Protein AF-A0AAW2SQ36-F1 (afdb_monomer)

Secondary structure (DSSP, 8-state):
--HHHHHHHHHHHHHHHHHHHHHHHHT-HHHHHHHHHHHHHHHHHHHTSGGGTT-HHHHHHHHHHHHHHHHHHHTTSS---HHHHHHHHHHHHHHHHHHHHHHHHHHHH-TT------HHHHHHHHHHHHHHHHTS-HHHHHHHHHHHHT--S---S--HHHHHHHHHHHHHHHHHHHHHHHHHHHHHHS--

Mean predicted aligned error: 6.21 Å

Radius of gyration: 21.11 Å; Cα contacts (8 Å, |Δi|>4): 147; chains: 1; bounding box: 52×35×76 Å

Organism: NCBI:txid2727402

Solvent-accessible surface area (backbone atoms only — not comparable to full-atom values): 10695 Å² total; per-residue (Å²): 132,64,70,66,59,49,52,52,51,49,48,54,44,50,53,50,38,54,44,52,66,50,27,53,79,68,73,54,40,51,65,56,44,54,51,47,53,74,43,41,66,60,51,52,60,54,59,67,32,78,92,39,66,83,45,51,65,55,55,51,48,52,48,54,39,46,37,55,45,39,41,34,44,28,71,58,78,30,86,70,61,63,70,60,53,51,48,48,47,69,60,46,52,62,54,52,33,60,46,53,62,52,31,50,56,45,36,76,74,33,87,82,53,85,55,66,85,49,69,69,59,51,52,48,42,26,53,15,49,26,42,40,46,63,70,43,59,72,66,63,34,50,52,55,50,50,57,59,70,69,52,92,68,66,72,50,67,60,49,61,68,32,50,52,53,49,52,52,52,53,55,51,51,51,50,52,53,53,50,58,48,51,58,48,53,55,61,66,70,69,74,126

pLDDT: mean 90.47, std 12.57, range [36.94, 98.5]

InterPro domains:
  IPR038920 At3g056750-like [PTHR31060] (6-177)
  IPR058039 At3g05675-like, ankyrin-like domain [PF25553] (7-169)

Sequence (192 aa):
MCKFTEHKILQSLSDLEWMCNVLLKMGLMHDFVSKWIDISETILRVVEDENLKCMWGLKLKLVEVTSKVLDAVGYGNVILPAPHRVQLIKSWLPFIRKLKPILDLMGDKDAEFPYKMDEDMCQSIEGAMVSLVSALPSDDQAEILADWMNAEQLRYPDLSEAFEVWCFRTKSAKRRLVGGLMDKVDSTTVSL

Foldseek 3Di:
DPPVVLVVLLVVLVVLLVVLVVCLVVLNCQVVLVVCLVCLQVVLVVCPPPVNVPSLSNLLSNLSSLLSSLLCDLVVSYDDDQVSLLSSCVRVVVSCLVNQVVLVVVCVVDVPSPRHDDPVSQVSNLSSNLSSLLPHPLVSNVVSVVVLVPDPGDCPPPNVNSVVSSVVVVVVVVVVVVVVVVVVVVVVVPPD

Nearest PDB structures (foldseek):
  6xr2-assembly2_E  TM=3.602E-01  e=2.878E-01  synthetic construct
  1x04-assembly1_A-2  TM=1.884E-01  e=5.774E+00  Homo sapiens
  4akv-assembly1_A  TM=1.732E-01  e=3.946E+00  Homo sapiens

Structure (mmCIF, N/CA/C/O backbone):
data_AF-A0AAW2SQ36-F1
#
_entry.id   AF-A0AAW2SQ36-F1
#
loop_
_atom_site.group_PDB
_atom_site.id
_atom_site.type_symbol
_atom_site.label_atom_id
_atom_site.label_alt_id
_atom_site.label_comp_id
_atom_site.label_asym_id
_atom_site.label_entity_id
_atom_site.label_seq_id
_atom_site.pdbx_PDB_ins_code
_atom_site.Cartn_x
_atom_site.Cartn_y
_atom_site.Cartn_z
_atom_site.occupancy
_atom_site.B_iso_or_equiv
_atom_site.auth_seq_id
_atom_site.auth_comp_id
_atom_site.auth_asym_id
_atom_site.auth_atom_id
_atom_site.pdbx_PDB_model_num
ATOM 1 N N . MET A 1 1 ? -24.242 -6.423 20.119 1.00 41.38 1 MET A N 1
ATOM 2 C CA . MET A 1 1 ? -23.813 -7.527 19.229 1.00 41.38 1 MET A CA 1
ATOM 3 C C . MET A 1 1 ? -22.480 -7.257 18.502 1.00 41.38 1 MET A C 1
ATOM 5 O O . MET A 1 1 ? -21.890 -8.208 18.023 1.00 41.38 1 MET A O 1
ATOM 9 N N . CYS A 1 2 ? -21.957 -6.016 18.480 1.00 51.50 2 CYS A N 1
ATOM 10 C CA . CYS A 1 2 ? -20.814 -5.618 17.634 1.00 51.50 2 CYS A CA 1
ATOM 11 C C . CYS A 1 2 ? -19.396 -5.869 18.222 1.00 51.50 2 CYS A C 1
ATOM 13 O O . CYS A 1 2 ? -18.500 -6.288 17.501 1.00 51.50 2 CYS A O 1
ATOM 15 N N . LYS A 1 3 ? -19.182 -5.702 19.540 1.00 55.72 3 LYS A N 1
ATOM 16 C CA . LYS A 1 3 ? -17.821 -5.691 20.133 1.00 55.72 3 LYS A CA 1
ATOM 17 C C . LYS A 1 3 ? -17.090 -7.048 20.169 1.00 55.72 3 LYS A C 1
ATOM 19 O O . LYS A 1 3 ? -15.871 -7.091 20.063 1.00 55.72 3 LYS A O 1
ATOM 24 N N . PHE A 1 4 ? -17.809 -8.164 20.334 1.00 56.59 4 PHE A N 1
ATOM 25 C CA . PHE A 1 4 ? -17.186 -9.496 20.453 1.00 56.59 4 PHE A CA 1
ATOM 26 C C . PHE A 1 4 ? -16.696 -10.042 19.104 1.00 56.59 4 PHE A C 1
ATOM 28 O O . PHE A 1 4 ? -15.630 -10.649 19.026 1.00 56.59 4 PHE A O 1
ATOM 35 N N . THR A 1 5 ? -17.462 -9.805 18.036 1.00 69.06 5 THR A N 1
ATOM 36 C CA . THR A 1 5 ? -17.073 -10.181 16.671 1.00 69.06 5 THR A CA 1
ATOM 37 C C . THR A 1 5 ? -15.893 -9.337 16.197 1.00 69.06 5 THR A C 1
ATOM 39 O O . THR A 1 5 ? -14.945 -9.885 15.646 1.00 69.06 5 THR A O 1
ATOM 42 N N . GLU A 1 6 ? -15.900 -8.035 16.499 1.00 77.81 6 GLU A N 1
ATOM 43 C CA . GLU A 1 6 ? -14.771 -7.139 16.234 1.00 77.81 6 GLU A CA 1
ATOM 44 C C . GLU A 1 6 ? -13.491 -7.609 16.935 1.00 77.81 6 GLU A C 1
ATOM 46 O O . GLU A 1 6 ? -12.468 -7.768 16.278 1.00 77.81 6 GLU A O 1
ATOM 51 N N . HIS A 1 7 ? -13.553 -7.941 18.229 1.00 84.50 7 HIS A N 1
ATOM 52 C CA . HIS A 1 7 ? -12.389 -8.445 18.964 1.00 84.50 7 HIS A CA 1
ATOM 53 C C . HIS A 1 7 ? -11.803 -9.720 18.342 1.00 84.50 7 HIS A C 1
ATOM 55 O O . HIS A 1 7 ? -10.587 -9.863 18.252 1.00 84.50 7 HIS A O 1
ATOM 61 N N . LYS A 1 8 ? -12.647 -10.663 17.901 1.00 87.94 8 LYS A N 1
ATOM 62 C CA . LYS A 1 8 ? -12.165 -11.883 17.234 1.00 87.94 8 LYS A CA 1
ATOM 63 C C . LYS A 1 8 ? -11.454 -11.577 15.921 1.00 87.94 8 LYS A C 1
ATOM 65 O O . LYS A 1 8 ? -10.388 -12.129 15.684 1.00 87.94 8 LYS A O 1
ATOM 70 N N . ILE A 1 9 ? -12.022 -10.694 15.100 1.00 89.69 9 ILE A N 1
ATOM 71 C CA . ILE A 1 9 ? -11.411 -10.290 13.829 1.00 89.69 9 ILE A CA 1
ATOM 72 C C . ILE A 1 9 ? -10.07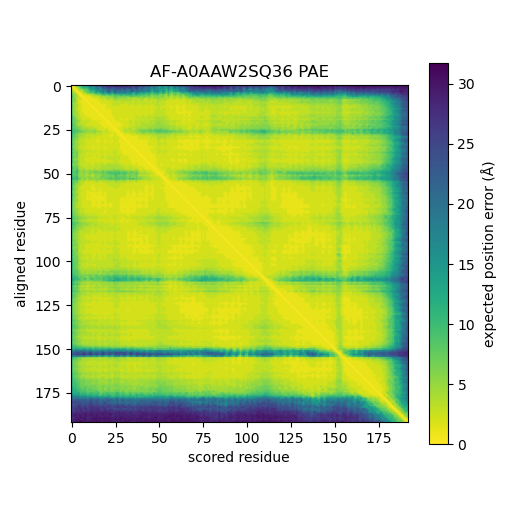5 -9.583 14.088 1.00 89.69 9 ILE A C 1
ATOM 74 O O . ILE A 1 9 ? -9.079 -9.909 13.448 1.00 89.69 9 ILE A O 1
ATOM 78 N N . LEU A 1 10 ? -10.028 -8.665 15.056 1.00 92.38 10 LEU A N 1
ATOM 79 C CA . LEU A 1 10 ? -8.804 -7.962 15.443 1.00 92.38 10 LEU A CA 1
ATOM 80 C C . LEU A 1 10 ? -7.722 -8.909 15.954 1.00 92.38 10 LEU A C 1
ATOM 82 O O . LEU A 1 10 ? -6.557 -8.742 15.595 1.00 92.38 10 LEU A O 1
ATOM 86 N N . GLN A 1 11 ? -8.100 -9.911 16.751 1.00 94.38 11 GLN A N 1
ATOM 87 C CA . GLN A 1 11 ? -7.165 -10.939 17.192 1.00 94.38 11 GLN A CA 1
ATOM 88 C C . GLN A 1 11 ? -6.623 -11.715 15.992 1.00 94.38 11 GLN A C 1
ATOM 90 O O . GLN A 1 11 ? -5.413 -11.800 15.842 1.00 94.38 11 GLN A O 1
ATOM 95 N N . SER A 1 12 ? -7.489 -12.190 15.090 1.00 94.81 12 SER A N 1
ATOM 96 C CA . SER A 1 12 ? -7.044 -12.914 13.895 1.00 94.81 12 SER A CA 1
ATOM 97 C C . SER A 1 12 ? -6.107 -12.083 13.021 1.00 94.81 12 SER A C 1
ATOM 99 O O . SER A 1 12 ? -5.104 -12.601 12.551 1.00 94.81 12 SER A O 1
ATOM 101 N N . LEU A 1 13 ? -6.382 -10.794 12.818 1.00 95.81 13 LEU A N 1
ATOM 102 C CA . LEU A 1 13 ? -5.475 -9.930 12.062 1.00 95.81 13 LEU A CA 1
ATOM 103 C C . LEU A 1 13 ? -4.159 -9.657 12.804 1.00 95.81 13 LEU A C 1
ATOM 105 O O . LEU A 1 13 ? -3.123 -9.531 12.161 1.00 95.81 13 LEU A O 1
ATOM 109 N N . SER A 1 14 ? -4.179 -9.594 14.137 1.00 95.81 14 SER A N 1
ATOM 110 C CA . SER A 1 14 ? -2.953 -9.488 14.941 1.00 95.81 14 SER A CA 1
ATOM 111 C C . SER A 1 14 ? -2.119 -10.766 14.847 1.00 95.81 14 SER A C 1
ATOM 113 O O . SER A 1 14 ? -0.901 -10.691 14.724 1.00 95.81 14 SER A O 1
ATOM 115 N N . ASP A 1 15 ? -2.768 -11.931 14.821 1.00 97.00 15 ASP A N 1
ATOM 116 C CA . ASP A 1 15 ? -2.099 -13.211 14.591 1.00 97.00 15 ASP A CA 1
ATOM 117 C C . ASP A 1 15 ? -1.472 -13.247 13.186 1.00 97.00 15 ASP A C 1
ATOM 119 O O . ASP A 1 15 ? -0.337 -13.694 13.039 1.00 97.00 15 ASP A O 1
ATOM 123 N N . LEU A 1 16 ? -2.161 -12.724 12.159 1.00 96.69 16 LEU A N 1
ATOM 124 C CA . LEU A 1 16 ? -1.615 -12.613 10.799 1.00 96.69 16 LEU A CA 1
ATOM 125 C C . LEU A 1 16 ? -0.425 -11.646 10.72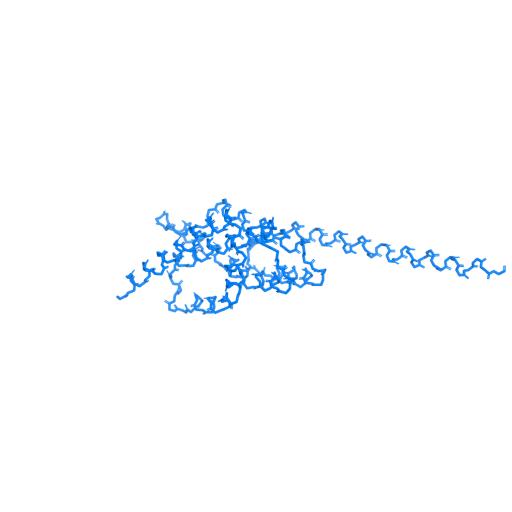2 1.00 96.69 16 LEU A C 1
ATOM 127 O O . LEU A 1 16 ? 0.583 -11.992 10.111 1.00 96.69 16 LEU A O 1
ATOM 131 N N . GLU A 1 17 ? -0.504 -10.468 11.348 1.00 95.38 17 GLU A N 1
ATOM 132 C CA . GLU A 1 17 ? 0.623 -9.522 11.422 1.00 95.38 17 GLU A CA 1
ATOM 133 C C . GLU A 1 17 ? 1.836 -10.176 12.089 1.00 95.38 17 GLU A C 1
ATOM 135 O O . GLU A 1 17 ? 2.943 -10.155 11.542 1.00 95.38 17 GLU A O 1
ATOM 140 N N . TRP A 1 18 ? 1.622 -10.847 13.222 1.00 96.12 18 TRP A N 1
ATOM 141 C CA . TRP A 1 18 ? 2.678 -11.578 13.909 1.00 96.12 18 TRP A CA 1
ATOM 142 C C . TRP A 1 18 ? 3.262 -12.694 13.031 1.00 96.12 18 TRP A C 1
ATOM 144 O O . TRP A 1 18 ? 4.486 -12.839 12.942 1.00 96.12 18 TRP A O 1
ATOM 154 N N . MET A 1 19 ? 2.408 -13.449 12.332 1.00 95.75 19 MET A N 1
ATOM 155 C CA . MET A 1 19 ? 2.826 -14.493 11.396 1.00 95.75 19 MET A CA 1
ATOM 156 C C . MET A 1 19 ? 3.707 -13.940 10.275 1.00 95.75 19 MET A C 1
ATOM 158 O O . MET A 1 19 ? 4.685 -14.601 9.935 1.00 95.75 19 MET A O 1
ATOM 162 N N . CYS A 1 20 ? 3.446 -12.741 9.741 1.00 95.00 20 CYS A N 1
ATOM 163 C CA . CYS A 1 20 ? 4.313 -12.118 8.730 1.00 95.00 20 CYS A CA 1
ATOM 164 C C . CYS A 1 20 ? 5.773 -12.032 9.206 1.00 95.00 20 CYS A C 1
ATOM 166 O O . CYS A 1 20 ? 6.692 -12.366 8.457 1.00 95.00 20 CYS A O 1
ATOM 168 N N . ASN A 1 21 ? 6.001 -11.667 10.473 1.00 92.38 21 ASN A N 1
ATOM 169 C CA . ASN A 1 21 ? 7.348 -11.574 11.048 1.00 92.38 21 ASN A CA 1
ATOM 170 C C . ASN A 1 21 ? 8.039 -12.950 11.159 1.00 92.38 21 ASN A C 1
ATOM 172 O O . ASN A 1 21 ? 9.267 -13.041 11.073 1.00 92.38 21 ASN A O 1
ATOM 176 N N . VAL A 1 22 ? 7.268 -14.025 11.353 1.00 94.56 22 VAL A N 1
ATOM 177 C CA . VAL A 1 22 ? 7.771 -15.408 11.404 1.00 94.56 22 VAL A CA 1
ATOM 178 C C . VAL A 1 22 ? 8.042 -15.941 9.997 1.00 94.56 22 VAL A C 1
ATOM 180 O O . VAL A 1 22 ? 9.136 -16.437 9.729 1.00 94.56 22 VAL A O 1
ATOM 183 N N . LEU A 1 23 ? 7.080 -15.795 9.084 1.00 94.38 23 LEU A N 1
ATOM 184 C CA . LEU A 1 23 ? 7.167 -16.271 7.702 1.00 94.38 23 LEU A CA 1
ATOM 185 C C . LEU A 1 23 ? 8.317 -15.609 6.945 1.00 94.38 23 LEU A C 1
ATOM 187 O O . LEU A 1 23 ? 9.018 -16.292 6.198 1.00 94.38 23 LEU A O 1
ATOM 191 N N . LEU A 1 24 ? 8.560 -14.316 7.180 1.00 91.75 24 LEU A N 1
ATOM 192 C CA . LEU A 1 24 ? 9.694 -13.598 6.602 1.00 91.75 24 LEU A CA 1
ATOM 193 C C . LEU A 1 24 ? 11.032 -14.228 7.014 1.00 91.75 24 LEU A C 1
ATOM 195 O O . LEU A 1 24 ? 11.873 -14.498 6.162 1.00 91.75 24 LEU A O 1
ATOM 199 N N . LYS A 1 25 ? 11.206 -14.548 8.303 1.00 91.12 25 LYS A N 1
ATOM 200 C CA . LYS A 1 25 ? 12.423 -15.205 8.820 1.00 91.12 25 LYS A CA 1
ATOM 201 C C . LYS A 1 25 ? 12.586 -16.641 8.322 1.00 91.12 25 LYS A C 1
ATOM 203 O O . LYS A 1 25 ? 13.704 -17.141 8.270 1.00 91.12 25 LYS A O 1
ATOM 208 N N . MET A 1 26 ? 11.482 -17.302 7.981 1.00 91.50 26 MET A N 1
ATOM 209 C CA . MET A 1 26 ? 11.470 -18.672 7.464 1.00 91.50 26 MET A CA 1
ATOM 210 C C . MET A 1 26 ? 11.558 -18.750 5.933 1.00 91.50 26 MET A C 1
ATOM 212 O O . MET A 1 26 ? 11.624 -19.851 5.397 1.00 91.50 26 MET A O 1
ATOM 216 N N . GLY A 1 27 ? 11.545 -17.620 5.215 1.00 87.00 27 GLY A N 1
ATOM 217 C CA . GLY A 1 27 ? 11.517 -17.611 3.748 1.00 87.00 27 GLY A CA 1
ATOM 218 C C . GLY A 1 27 ? 10.201 -18.126 3.147 1.00 87.00 27 GLY A C 1
ATOM 219 O O . GLY A 1 27 ? 10.172 -18.529 1.989 1.00 87.00 27 GLY A O 1
ATOM 220 N N . LEU A 1 28 ? 9.110 -18.117 3.920 1.00 92.12 28 LEU A N 1
ATOM 221 C CA . LEU A 1 28 ? 7.786 -18.635 3.534 1.00 92.12 28 LEU A CA 1
ATOM 222 C C . LEU A 1 28 ? 6.771 -17.516 3.249 1.00 92.12 28 LEU A C 1
ATOM 224 O O . LEU A 1 28 ? 5.568 -17.750 3.166 1.00 92.12 28 LEU A O 1
ATOM 228 N N . MET A 1 29 ? 7.249 -16.278 3.111 1.00 95.50 29 MET A N 1
ATOM 229 C CA . MET A 1 29 ? 6.398 -15.097 2.945 1.00 95.50 29 MET A CA 1
ATOM 230 C C . MET A 1 29 ? 5.711 -15.037 1.570 1.00 95.50 29 MET A C 1
ATOM 232 O O . MET A 1 29 ? 4.688 -14.375 1.423 1.00 95.50 29 MET A O 1
ATOM 236 N N . HIS A 1 30 ? 6.239 -15.751 0.569 1.00 96.25 30 HIS A N 1
ATOM 237 C CA . HIS A 1 30 ? 5.720 -15.726 -0.799 1.00 96.25 30 HIS A CA 1
ATOM 238 C C . HIS A 1 30 ? 4.238 -16.125 -0.883 1.00 96.25 30 HIS A C 1
ATOM 240 O O . HIS A 1 30 ? 3.432 -15.382 -1.440 1.00 96.25 30 HIS A O 1
ATOM 246 N N . ASP A 1 31 ? 3.861 -17.259 -0.288 1.00 93.81 31 ASP A N 1
ATOM 247 C CA . ASP A 1 31 ? 2.492 -17.780 -0.390 1.00 93.81 31 ASP A CA 1
ATOM 248 C C . ASP A 1 31 ? 1.489 -16.896 0.353 1.00 93.81 31 ASP A C 1
ATOM 250 O O . ASP A 1 31 ? 0.373 -16.675 -0.122 1.00 93.81 31 ASP A O 1
ATOM 254 N N . PHE A 1 32 ? 1.909 -16.328 1.487 1.00 96.88 32 PHE A N 1
ATOM 255 C CA . PHE A 1 32 ? 1.110 -15.352 2.219 1.00 96.88 32 PHE A CA 1
ATOM 256 C C . PHE A 1 32 ? 0.844 -14.111 1.368 1.00 96.88 32 PHE A C 1
ATOM 258 O O . PHE A 1 32 ? -0.305 -13.705 1.213 1.00 96.88 32 PHE A O 1
ATOM 265 N N . VAL A 1 33 ? 1.896 -13.534 0.785 1.00 97.88 33 VAL A N 1
ATOM 266 C CA . VAL A 1 33 ? 1.800 -12.339 -0.058 1.00 97.88 33 VAL A CA 1
ATOM 267 C C . VAL A 1 33 ? 0.925 -12.599 -1.281 1.00 97.88 33 VAL A C 1
ATOM 269 O O . VAL A 1 33 ? 0.034 -11.800 -1.565 1.00 97.88 33 VAL A O 1
ATOM 272 N N . SER A 1 34 ? 1.132 -13.721 -1.977 1.00 96.56 34 SER A N 1
ATOM 273 C CA . SER A 1 34 ? 0.304 -14.100 -3.127 1.00 96.56 34 SER A CA 1
ATOM 274 C C . SER A 1 34 ? -1.164 -14.175 -2.724 1.00 96.56 34 SER A C 1
ATOM 276 O O . SER A 1 34 ? -2.019 -13.576 -3.375 1.00 96.56 34 SER A O 1
ATOM 278 N N . LYS A 1 35 ? -1.462 -14.844 -1.603 1.00 96.50 35 LYS A N 1
ATOM 279 C CA . LYS A 1 35 ? -2.841 -14.980 -1.147 1.00 96.50 35 LYS A CA 1
ATOM 280 C C . LYS A 1 35 ? -3.442 -13.655 -0.697 1.00 96.50 35 LYS A C 1
ATOM 282 O O . LYS A 1 35 ? -4.625 -13.431 -0.939 1.00 96.50 35 LYS A O 1
ATOM 287 N N . TRP A 1 36 ? -2.650 -12.792 -0.061 1.00 98.19 36 TRP A N 1
ATOM 288 C CA . TRP A 1 36 ? -3.069 -11.454 0.346 1.00 98.19 36 TRP A CA 1
ATOM 289 C C . TRP A 1 36 ? -3.505 -10.629 -0.862 1.00 98.19 36 TRP A C 1
ATOM 291 O O . TRP A 1 36 ? -4.582 -10.035 -0.833 1.00 98.19 36 TRP A O 1
ATOM 301 N N . ILE A 1 37 ? -2.725 -10.646 -1.947 1.00 97.94 37 ILE A N 1
ATOM 302 C CA . ILE A 1 37 ? -3.058 -9.954 -3.201 1.00 97.94 37 ILE A CA 1
ATOM 303 C C . ILE A 1 37 ? -4.375 -10.485 -3.777 1.00 97.94 37 ILE A C 1
ATOM 305 O O . ILE A 1 37 ? -5.277 -9.688 -4.033 1.00 97.94 37 ILE A O 1
ATOM 309 N N . ASP A 1 38 ? -4.539 -11.809 -3.874 1.00 97.44 38 ASP A N 1
ATOM 310 C CA . ASP A 1 38 ? -5.757 -12.437 -4.415 1.00 97.44 38 ASP A CA 1
ATOM 311 C C . ASP A 1 38 ? -7.038 -11.994 -3.693 1.00 97.44 38 ASP A C 1
ATOM 313 O O . ASP A 1 38 ? -8.093 -11.840 -4.309 1.00 97.44 38 ASP A O 1
ATOM 317 N N . ILE A 1 39 ? -6.972 -11.819 -2.370 1.00 97.31 39 ILE A N 1
ATOM 318 C CA . ILE A 1 39 ? -8.145 -11.481 -1.550 1.00 97.31 39 ILE A CA 1
ATOM 319 C C . ILE A 1 39 ? -8.292 -9.978 -1.289 1.00 97.31 39 ILE A C 1
ATOM 321 O O . ILE A 1 39 ? -9.329 -9.569 -0.764 1.00 97.31 39 ILE A O 1
ATOM 325 N N . SER A 1 40 ? -7.300 -9.157 -1.652 1.00 98.00 40 SER A N 1
ATOM 326 C CA . SER A 1 40 ? -7.235 -7.728 -1.309 1.00 98.00 40 SER A CA 1
ATOM 327 C C . SER A 1 40 ? -8.470 -6.960 -1.774 1.00 98.00 40 SER A C 1
ATOM 329 O O . SER A 1 40 ? -9.086 -6.257 -0.980 1.00 98.00 40 SER A O 1
ATOM 331 N N . GLU A 1 41 ? -8.907 -7.150 -3.020 1.00 96.75 41 GLU A N 1
ATOM 332 C CA . GLU A 1 41 ? -10.109 -6.482 -3.542 1.00 96.75 41 GLU A CA 1
ATOM 333 C C . GLU A 1 41 ? -11.372 -6.867 -2.764 1.00 96.75 41 GLU A C 1
ATOM 335 O O . GLU A 1 41 ? -12.235 -6.031 -2.491 1.00 96.75 41 GLU A O 1
ATOM 340 N N . THR A 1 42 ? -11.473 -8.134 -2.351 1.00 97.12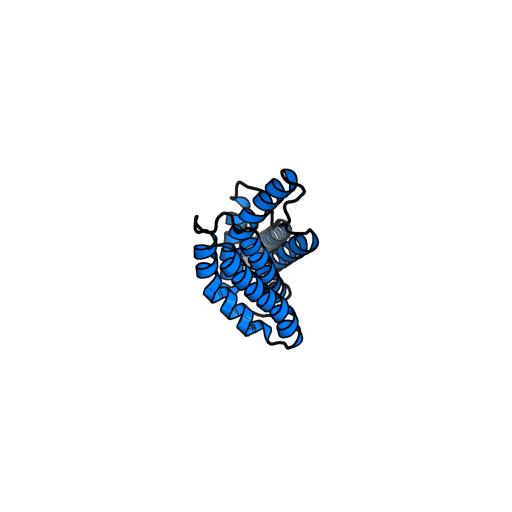 42 THR A N 1
ATOM 341 C CA . THR A 1 42 ? -12.604 -8.604 -1.545 1.00 97.12 42 THR A CA 1
ATOM 342 C C . THR A 1 42 ? -12.568 -7.997 -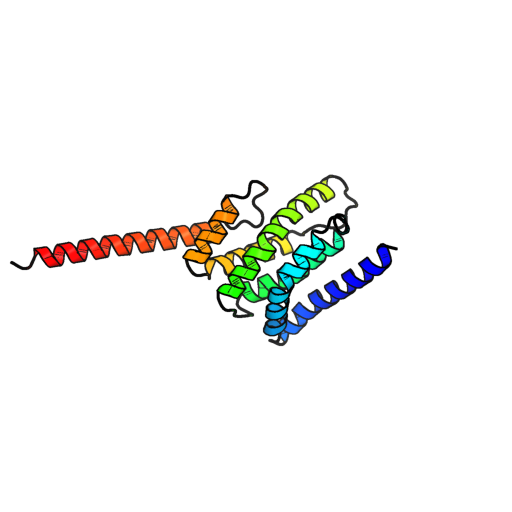0.146 1.00 97.12 42 THR A C 1
ATOM 344 O O . THR A 1 42 ? -13.611 -7.555 0.334 1.00 97.12 42 THR A O 1
ATOM 347 N N . ILE A 1 43 ? -11.393 -7.937 0.489 1.00 96.50 43 ILE A N 1
ATOM 348 C CA . ILE A 1 43 ? -11.207 -7.292 1.796 1.00 96.50 43 ILE A CA 1
ATOM 349 C C . ILE A 1 43 ? -11.597 -5.817 1.718 1.00 96.50 43 ILE A C 1
ATOM 351 O O . ILE A 1 43 ? -12.395 -5.357 2.534 1.00 96.50 43 ILE A O 1
ATOM 355 N N . LEU A 1 44 ? -11.069 -5.089 0.732 1.00 96.88 44 LEU A N 1
ATOM 356 C CA . LEU A 1 44 ? -11.302 -3.655 0.573 1.00 96.88 44 LEU A CA 1
ATOM 357 C C . LEU A 1 44 ? -12.781 -3.352 0.330 1.00 96.88 44 LEU A C 1
ATOM 359 O O . LEU A 1 44 ? -13.357 -2.500 1.001 1.00 96.88 44 LEU A O 1
ATOM 363 N N . ARG A 1 45 ? -13.443 -4.134 -0.527 1.00 95.25 45 ARG A N 1
ATOM 364 C CA . ARG A 1 45 ? -14.889 -4.014 -0.741 1.00 95.25 45 ARG A CA 1
ATOM 365 C C . ARG A 1 45 ? -15.696 -4.220 0.544 1.00 95.25 45 ARG A C 1
ATOM 367 O O . ARG A 1 45 ? -16.692 -3.537 0.742 1.00 95.25 45 ARG A O 1
ATOM 374 N N . VAL A 1 46 ? -15.297 -5.163 1.400 1.00 93.62 46 VAL A N 1
ATOM 375 C CA . VAL A 1 46 ? -15.988 -5.418 2.675 1.00 93.62 46 VAL A CA 1
ATOM 376 C C . VAL A 1 46 ? -15.719 -4.297 3.676 1.00 93.62 46 VAL A C 1
ATOM 378 O O . VAL A 1 46 ? -16.657 -3.806 4.290 1.00 93.62 46 VAL A O 1
ATOM 381 N N . VAL A 1 47 ? -14.465 -3.866 3.848 1.00 93.12 47 VAL A N 1
ATOM 382 C CA . VAL A 1 47 ? -14.094 -2.872 4.874 1.00 93.12 47 VAL A CA 1
ATOM 383 C C . VAL A 1 47 ? -14.614 -1.461 4.569 1.00 93.12 47 VAL A C 1
ATOM 385 O O . VAL A 1 47 ? -14.739 -0.631 5.474 1.00 93.12 47 VAL A O 1
ATOM 388 N N . GLU A 1 48 ? -14.922 -1.183 3.304 1.00 90.38 48 GLU A N 1
ATOM 389 C CA . GLU A 1 48 ? -15.549 0.067 2.875 1.00 90.38 48 GLU A CA 1
ATOM 390 C C . GLU A 1 48 ? -17.081 0.065 2.984 1.00 90.38 48 GLU A C 1
ATOM 392 O O . GLU A 1 48 ? -17.697 1.106 2.762 1.00 90.38 48 GLU A O 1
ATOM 397 N N . ASP A 1 49 ? -17.697 -1.052 3.380 1.00 91.31 49 ASP A N 1
ATOM 398 C CA . ASP A 1 49 ? -19.130 -1.116 3.660 1.00 91.31 49 ASP A CA 1
ATOM 399 C C . ASP A 1 49 ? -19.516 -0.137 4.788 1.00 91.31 49 ASP A C 1
ATOM 401 O O . ASP A 1 49 ? -18.825 -0.014 5.808 1.00 91.31 49 ASP A O 1
ATOM 405 N N . GLU A 1 50 ? -20.646 0.560 4.629 1.00 85.38 50 GLU A N 1
ATOM 406 C CA . GLU A 1 50 ? -21.131 1.547 5.605 1.00 85.38 50 GLU A CA 1
ATOM 407 C C . GLU A 1 50 ? -21.352 0.932 6.999 1.00 85.38 50 GLU A C 1
ATOM 409 O O . GLU A 1 50 ? -21.185 1.621 8.009 1.00 85.38 50 GLU A O 1
ATOM 414 N N . ASN A 1 51 ? -21.628 -0.373 7.091 1.00 86.00 51 ASN A N 1
ATOM 415 C CA . ASN A 1 51 ? -21.754 -1.082 8.365 1.00 86.00 51 ASN A CA 1
ATOM 416 C C . ASN A 1 51 ? -20.426 -1.169 9.136 1.00 86.00 51 ASN A C 1
ATOM 418 O O . ASN A 1 51 ? -20.443 -1.304 10.360 1.00 86.00 51 ASN A O 1
ATOM 422 N N . LEU A 1 52 ? -19.278 -1.075 8.453 1.00 85.00 52 LEU A N 1
ATOM 423 C CA . LEU A 1 52 ? -17.936 -1.134 9.051 1.00 85.00 52 LEU A CA 1
ATOM 424 C C . LEU A 1 52 ? -17.263 0.247 9.123 1.00 85.00 52 LEU A C 1
ATOM 426 O O . LEU A 1 52 ? -16.085 0.365 9.473 1.00 85.00 52 LEU A O 1
ATOM 430 N N . LYS A 1 53 ? -18.006 1.323 8.836 1.00 85.38 53 LYS A N 1
ATOM 431 C CA . LYS A 1 53 ? -17.477 2.691 8.753 1.00 85.38 53 LYS A CA 1
ATOM 432 C C . LYS A 1 53 ? -16.700 3.122 9.993 1.00 85.38 53 LYS A C 1
ATOM 434 O O . LYS A 1 53 ? -15.623 3.695 9.842 1.00 85.38 53 LYS A O 1
ATOM 439 N N . CYS A 1 54 ? -17.210 2.797 11.179 1.00 85.12 54 CYS A N 1
ATOM 440 C CA . CYS A 1 54 ? -16.631 3.190 12.467 1.00 85.12 54 CYS A CA 1
ATOM 441 C C . CYS A 1 54 ? -15.636 2.171 13.053 1.00 85.12 54 CYS A C 1
ATOM 443 O O . CYS A 1 54 ? -15.140 2.386 14.156 1.00 85.12 54 CYS A O 1
ATOM 445 N N . MET A 1 55 ? -15.342 1.067 12.356 1.00 90.12 55 MET A N 1
ATOM 446 C CA . MET A 1 55 ? -14.408 0.038 12.834 1.00 90.12 55 MET A CA 1
ATOM 447 C C . MET A 1 55 ? -12.958 0.439 12.533 1.00 90.12 55 MET A C 1
ATOM 449 O O . MET A 1 55 ? -12.271 -0.165 11.709 1.00 90.12 55 MET A O 1
ATOM 453 N N . TRP A 1 56 ? -12.491 1.507 13.180 1.00 92.38 56 TRP A N 1
ATOM 454 C CA . TRP A 1 56 ? -11.158 2.080 12.952 1.00 92.38 56 TRP A CA 1
ATOM 455 C C . TRP A 1 56 ? -10.031 1.123 13.323 1.00 92.38 56 TRP A C 1
ATOM 457 O O . TRP A 1 56 ? -9.063 1.023 12.576 1.00 92.38 56 TRP A O 1
ATOM 467 N N . GLY A 1 57 ? -10.196 0.354 14.404 1.00 93.12 57 GLY A N 1
ATOM 468 C CA . GLY A 1 57 ? -9.232 -0.677 14.785 1.00 93.12 57 GLY A CA 1
ATOM 469 C C . GLY A 1 57 ? -9.048 -1.729 13.696 1.00 93.12 57 GLY A C 1
ATOM 470 O O . GLY A 1 57 ? -7.920 -2.108 13.396 1.00 93.12 57 GLY A O 1
ATOM 471 N N . LEU A 1 58 ? -10.141 -2.159 13.054 1.00 93.75 58 LEU A N 1
ATOM 472 C CA . LEU A 1 58 ? -10.096 -3.114 11.944 1.00 93.75 58 LEU A CA 1
ATOM 473 C C . LEU A 1 58 ? -9.327 -2.529 10.754 1.00 93.75 58 LEU A C 1
ATOM 475 O O . LEU A 1 58 ? -8.425 -3.172 10.223 1.00 93.75 58 LEU A O 1
ATOM 479 N N . LYS A 1 59 ? -9.670 -1.301 10.356 1.00 95.44 59 LYS A N 1
ATOM 480 C CA . LYS A 1 59 ? -9.036 -0.607 9.226 1.00 95.44 59 LYS A CA 1
ATOM 481 C C . LYS A 1 59 ? -7.542 -0.396 9.458 1.00 95.44 59 LYS A C 1
ATOM 483 O O . LYS A 1 59 ? -6.751 -0.694 8.570 1.00 95.44 59 LYS A O 1
ATOM 488 N N . LEU A 1 60 ? -7.163 0.057 10.653 1.00 96.12 60 LEU A N 1
ATOM 489 C CA . LEU A 1 60 ? -5.766 0.250 11.033 1.00 96.12 60 LEU A CA 1
ATOM 490 C C . LEU A 1 60 ? -5.003 -1.077 11.019 1.00 96.12 60 LEU A C 1
ATOM 492 O O . LEU A 1 60 ? -3.962 -1.179 10.380 1.00 96.12 60 LEU A O 1
ATOM 496 N N . LYS A 1 61 ? -5.558 -2.123 11.637 1.00 96.56 61 LYS A N 1
ATOM 497 C CA . LYS A 1 61 ? -4.918 -3.440 11.692 1.00 96.56 61 LYS A CA 1
ATOM 498 C C . LYS A 1 61 ? -4.759 -4.074 10.299 1.00 96.56 61 LYS A C 1
ATOM 500 O O . LYS A 1 61 ? -3.771 -4.752 10.045 1.00 96.56 61 LYS A O 1
ATOM 505 N N . LEU A 1 62 ? -5.680 -3.825 9.364 1.00 97.38 62 LEU A N 1
ATOM 506 C CA . LEU A 1 62 ? -5.510 -4.221 7.958 1.00 97.38 62 LEU A CA 1
ATOM 507 C C . LEU A 1 62 ? -4.352 -3.484 7.276 1.00 97.38 62 LEU A C 1
ATOM 509 O O . LEU A 1 62 ? -3.625 -4.099 6.494 1.00 97.38 62 LEU A O 1
ATOM 513 N N . VAL A 1 63 ? -4.164 -2.195 7.570 1.00 97.94 63 VAL A N 1
ATOM 514 C CA . VAL A 1 63 ? -3.008 -1.432 7.078 1.00 97.94 63 VAL A CA 1
ATOM 515 C C . VAL A 1 63 ? -1.707 -1.966 7.671 1.00 97.94 63 VAL A C 1
ATOM 517 O O . VAL A 1 63 ? -0.749 -2.115 6.924 1.00 97.94 63 VAL A O 1
ATOM 520 N N . GLU A 1 64 ? -1.680 -2.347 8.949 1.00 97.56 64 GLU A N 1
ATOM 521 C CA . GLU A 1 64 ? -0.505 -2.977 9.572 1.00 97.56 64 GLU A CA 1
ATOM 522 C C . GLU A 1 64 ? -0.135 -4.314 8.909 1.00 97.56 64 GLU A C 1
ATOM 524 O O . GLU A 1 64 ? 1.030 -4.566 8.619 1.00 97.56 64 GLU A O 1
ATOM 529 N N . VAL A 1 65 ? -1.108 -5.181 8.608 1.00 98.12 65 VAL A N 1
ATOM 530 C CA . VAL A 1 65 ? -0.815 -6.427 7.871 1.00 98.12 65 VAL A CA 1
ATOM 531 C C . VAL A 1 65 ? -0.331 -6.112 6.452 1.00 98.12 65 VAL A C 1
ATOM 533 O O . VAL A 1 65 ? 0.619 -6.723 5.957 1.00 98.12 65 VAL A O 1
ATOM 536 N N . THR A 1 66 ? -0.952 -5.127 5.802 1.00 98.50 66 THR A N 1
ATOM 537 C CA . THR A 1 66 ? -0.581 -4.701 4.447 1.00 98.50 66 THR A CA 1
ATOM 538 C C . THR A 1 66 ? 0.808 -4.078 4.403 1.00 98.50 66 THR A C 1
ATOM 540 O O . THR A 1 66 ? 1.524 -4.318 3.436 1.00 98.50 66 THR A O 1
ATOM 543 N N . SER A 1 67 ? 1.236 -3.334 5.426 1.00 98.00 67 SER A N 1
ATOM 544 C CA . SER A 1 67 ? 2.585 -2.759 5.471 1.00 98.00 67 SER A CA 1
ATOM 545 C C . SER A 1 67 ? 3.646 -3.857 5.465 1.00 98.00 67 SER A C 1
ATOM 547 O O . SER A 1 67 ? 4.586 -3.778 4.683 1.00 98.00 67 SER A O 1
ATOM 549 N N . LYS A 1 68 ? 3.431 -4.967 6.188 1.00 97.88 68 LYS A N 1
ATOM 550 C CA . LYS A 1 68 ? 4.320 -6.145 6.128 1.00 97.88 68 LYS A CA 1
ATOM 551 C C . LYS A 1 68 ? 4.391 -6.766 4.735 1.00 97.88 68 LYS A C 1
ATOM 553 O O . LYS A 1 68 ? 5.452 -7.227 4.316 1.00 97.88 68 LYS A O 1
ATOM 558 N N . VAL A 1 69 ? 3.269 -6.799 4.017 1.00 98.38 69 VAL A N 1
ATOM 559 C CA . VAL A 1 69 ? 3.218 -7.284 2.629 1.00 98.38 69 VAL A CA 1
ATOM 560 C C . VAL A 1 69 ? 3.961 -6.330 1.697 1.00 98.38 69 VAL A C 1
ATOM 562 O O . VAL A 1 69 ? 4.763 -6.781 0.881 1.00 98.38 69 VAL A O 1
ATOM 565 N N . LEU A 1 70 ? 3.738 -5.022 1.837 1.00 98.44 70 LEU A N 1
ATOM 566 C CA . LEU A 1 70 ? 4.426 -3.994 1.061 1.00 98.44 70 LEU A CA 1
ATOM 567 C C . LEU A 1 70 ? 5.936 -4.047 1.298 1.00 98.44 70 LEU A C 1
ATOM 569 O O . LEU A 1 70 ? 6.670 -4.100 0.318 1.00 98.44 70 LEU A O 1
ATOM 573 N N . ASP A 1 71 ? 6.401 -4.125 2.546 1.00 97.38 71 ASP A N 1
ATOM 574 C CA . ASP A 1 71 ? 7.822 -4.265 2.890 1.00 97.38 71 ASP A CA 1
ATOM 575 C C . ASP A 1 71 ? 8.435 -5.517 2.249 1.00 97.38 71 ASP A C 1
ATOM 577 O O . ASP A 1 71 ? 9.517 -5.474 1.655 1.00 97.38 71 ASP A O 1
ATOM 581 N N . ALA A 1 72 ? 7.736 -6.654 2.344 1.00 97.56 72 ALA A N 1
ATOM 582 C CA . ALA A 1 72 ? 8.219 -7.917 1.804 1.00 97.56 72 ALA A CA 1
ATOM 583 C C . ALA A 1 72 ? 8.445 -7.834 0.287 1.00 97.56 72 ALA A C 1
ATOM 585 O O . ALA A 1 72 ? 9.476 -8.297 -0.204 1.00 97.56 72 ALA A O 1
ATOM 586 N N . VAL A 1 73 ? 7.522 -7.221 -0.457 1.00 97.88 73 VAL A N 1
ATOM 587 C CA . VAL A 1 73 ? 7.642 -7.094 -1.918 1.00 97.88 73 VAL A CA 1
ATOM 588 C C . VAL A 1 73 ? 8.559 -5.930 -2.309 1.00 97.88 73 VAL A C 1
ATOM 590 O O . VAL A 1 73 ? 9.407 -6.077 -3.188 1.00 97.88 73 VAL A O 1
ATOM 593 N N . GLY A 1 74 ? 8.426 -4.779 -1.652 1.00 96.81 74 GLY A N 1
ATOM 594 C CA . GLY A 1 74 ? 9.148 -3.544 -1.963 1.00 96.81 74 GLY A CA 1
ATOM 595 C C . GLY A 1 74 ? 10.635 -3.609 -1.683 1.00 96.81 74 GLY A C 1
ATOM 596 O O . GLY A 1 74 ? 11.416 -3.070 -2.464 1.00 96.81 74 GLY A O 1
ATOM 597 N N . TYR A 1 75 ? 11.048 -4.339 -0.650 1.00 95.69 75 TYR A N 1
ATOM 598 C CA . TYR A 1 75 ? 12.465 -4.565 -0.358 1.00 95.69 75 TYR A CA 1
ATOM 599 C C . TYR A 1 75 ? 13.001 -5.884 -0.931 1.00 95.69 75 TYR A C 1
ATOM 601 O O . TYR A 1 75 ? 14.122 -6.281 -0.627 1.00 95.69 75 TYR A O 1
ATOM 609 N N . GLY A 1 76 ? 12.228 -6.560 -1.790 1.00 94.00 76 GLY A N 1
ATOM 610 C CA . GLY A 1 76 ? 12.699 -7.709 -2.565 1.00 94.00 76 GLY A CA 1
ATOM 611 C C . GLY A 1 76 ? 12.816 -9.028 -1.794 1.00 94.00 76 GLY A C 1
ATOM 612 O O . GLY A 1 76 ? 13.426 -9.964 -2.306 1.00 94.00 76 GLY A O 1
ATOM 613 N N . ASN A 1 77 ? 12.217 -9.141 -0.603 1.00 95.19 77 ASN A N 1
ATOM 614 C CA . ASN A 1 77 ? 12.126 -10.415 0.126 1.00 95.19 77 ASN A CA 1
ATOM 615 C C . ASN A 1 77 ? 11.181 -11.406 -0.573 1.00 95.19 77 ASN A C 1
ATOM 617 O O . ASN A 1 77 ? 11.366 -12.618 -0.488 1.00 95.19 77 ASN A O 1
ATOM 621 N N . VAL A 1 78 ? 10.167 -10.888 -1.270 1.00 96.94 78 VAL A N 1
ATOM 622 C CA . VAL A 1 78 ? 9.246 -11.653 -2.112 1.00 96.94 78 VAL A CA 1
ATOM 623 C C . VAL A 1 78 ? 9.267 -11.066 -3.518 1.00 96.94 78 VAL A C 1
ATOM 625 O O . VAL A 1 78 ? 8.901 -9.911 -3.733 1.00 96.94 78 VAL A O 1
ATOM 628 N N . ILE A 1 79 ? 9.677 -11.875 -4.493 1.00 95.44 79 ILE A N 1
ATOM 629 C CA . ILE A 1 79 ? 9.707 -11.479 -5.903 1.00 95.44 79 ILE A CA 1
ATOM 630 C C . ILE A 1 79 ? 8.385 -11.879 -6.549 1.00 95.44 79 ILE A C 1
ATOM 632 O O . ILE A 1 79 ? 8.043 -13.057 -6.592 1.00 95.44 79 ILE A O 1
ATOM 636 N N . LEU A 1 80 ? 7.668 -10.896 -7.093 1.00 96.06 80 LEU A N 1
ATOM 637 C CA . LEU A 1 80 ? 6.407 -11.105 -7.799 1.00 96.06 80 LEU A CA 1
ATOM 638 C C . LEU A 1 80 ? 6.480 -10.613 -9.250 1.00 96.06 80 LEU A C 1
ATOM 640 O O . LEU A 1 80 ? 7.157 -9.616 -9.537 1.00 96.06 80 LEU A O 1
ATOM 644 N N . PRO A 1 81 ? 5.711 -11.229 -10.167 1.00 96.56 81 PRO A N 1
ATOM 645 C CA . PRO A 1 81 ? 5.493 -10.677 -11.499 1.00 96.56 81 PRO A CA 1
ATOM 646 C C . PRO A 1 81 ? 4.934 -9.249 -11.432 1.00 96.56 81 PRO A C 1
ATOM 648 O O . PRO A 1 81 ? 4.163 -8.920 -10.530 1.00 96.56 81 PRO A O 1
ATOM 651 N N . ALA A 1 82 ? 5.283 -8.409 -12.413 1.00 97.12 82 ALA A N 1
ATOM 652 C CA . ALA A 1 82 ? 4.828 -7.015 -12.468 1.00 97.12 82 ALA A CA 1
ATOM 653 C C . ALA A 1 82 ? 3.301 -6.844 -12.297 1.00 97.12 82 ALA A C 1
ATOM 655 O O . ALA A 1 82 ? 2.929 -6.010 -11.476 1.00 97.12 82 ALA A O 1
ATOM 656 N N . PRO A 1 83 ? 2.423 -7.664 -12.918 1.00 97.56 83 PRO A N 1
ATOM 657 C CA . PRO A 1 83 ? 0.974 -7.519 -12.739 1.00 97.56 83 PRO A CA 1
ATOM 658 C C . PRO A 1 83 ? 0.509 -7.605 -11.278 1.00 97.56 83 PRO A C 1
ATOM 660 O O . PRO A 1 83 ? -0.307 -6.798 -10.847 1.00 97.56 83 PRO A O 1
ATOM 663 N N . HIS A 1 84 ? 1.080 -8.518 -10.486 1.00 97.88 84 HIS A N 1
ATOM 664 C CA . HIS A 1 84 ? 0.728 -8.662 -9.070 1.00 97.88 84 HIS A CA 1
ATOM 665 C C . HIS A 1 84 ? 1.229 -7.475 -8.237 1.00 97.88 84 HIS A C 1
ATOM 667 O O . HIS A 1 84 ? 0.547 -7.025 -7.320 1.00 97.88 84 HIS A O 1
ATOM 673 N N . ARG A 1 85 ? 2.406 -6.926 -8.574 1.00 98.00 85 ARG A N 1
ATOM 674 C CA . ARG A 1 85 ? 2.937 -5.713 -7.927 1.00 98.00 85 ARG A CA 1
ATOM 675 C C . ARG A 1 85 ? 2.078 -4.487 -8.245 1.00 98.00 85 ARG A C 1
ATOM 677 O O . ARG A 1 85 ? 1.798 -3.698 -7.348 1.00 98.00 85 ARG A O 1
ATOM 684 N N . VAL A 1 86 ? 1.620 -4.358 -9.493 1.00 98.44 86 VAL A N 1
ATOM 685 C CA . VAL A 1 86 ? 0.676 -3.311 -9.915 1.00 98.44 86 VAL A CA 1
ATOM 686 C C . VAL A 1 86 ? -0.643 -3.444 -9.161 1.00 98.44 86 VAL A C 1
ATOM 688 O O . VAL A 1 86 ? -1.113 -2.456 -8.603 1.00 98.44 86 VAL A O 1
ATOM 691 N N . GLN A 1 87 ? -1.212 -4.651 -9.097 1.00 98.12 87 GLN A N 1
ATOM 692 C CA . GLN A 1 87 ? -2.449 -4.918 -8.362 1.00 98.12 87 GLN A CA 1
ATOM 693 C C . GLN A 1 87 ? -2.315 -4.528 -6.887 1.00 98.12 87 GLN A C 1
ATOM 695 O O . GLN A 1 87 ? -3.149 -3.787 -6.377 1.00 98.12 87 GLN A O 1
ATOM 700 N N . LEU A 1 88 ? -1.234 -4.948 -6.221 1.00 98.31 88 LEU A N 1
ATOM 701 C CA . LEU A 1 88 ? -0.970 -4.603 -4.823 1.00 98.31 88 LEU A CA 1
ATOM 702 C C . LEU A 1 88 ? -0.990 -3.081 -4.598 1.00 98.31 88 LEU A C 1
ATOM 704 O O . LEU A 1 88 ? -1.670 -2.606 -3.689 1.00 98.31 88 LEU A O 1
ATOM 708 N N . ILE A 1 89 ? -0.297 -2.312 -5.444 1.00 97.94 89 ILE A N 1
ATOM 709 C CA . ILE A 1 89 ? -0.270 -0.847 -5.337 1.00 97.94 89 ILE A CA 1
ATOM 710 C C . ILE A 1 89 ? -1.645 -0.246 -5.634 1.00 97.94 89 ILE A C 1
ATOM 712 O O . ILE A 1 89 ? -2.154 0.521 -4.820 1.00 97.94 89 ILE A O 1
ATOM 716 N N . LYS A 1 90 ? -2.278 -0.605 -6.755 1.00 97.00 90 LYS A N 1
ATOM 717 C CA . LYS A 1 90 ? -3.567 -0.026 -7.166 1.00 97.00 90 LYS A CA 1
ATOM 718 C C . LYS A 1 90 ? -4.703 -0.338 -6.192 1.00 97.00 90 LYS A C 1
ATOM 720 O O . LYS A 1 90 ? -5.593 0.490 -6.033 1.00 97.00 90 LYS A O 1
ATOM 725 N N . SER A 1 91 ? -4.671 -1.487 -5.518 1.00 97.06 91 SER A N 1
ATOM 726 C CA . SER A 1 91 ? -5.657 -1.825 -4.490 1.00 97.06 91 SER A CA 1
ATOM 727 C C . SER A 1 91 ? -5.437 -1.027 -3.203 1.00 97.06 91 SER A C 1
ATOM 729 O O . SER A 1 91 ? -6.370 -0.415 -2.686 1.00 97.06 91 SER A O 1
ATOM 731 N N . TRP A 1 92 ? -4.215 -1.013 -2.666 1.00 98.12 92 TRP A N 1
ATOM 732 C CA . TRP A 1 92 ? -3.982 -0.517 -1.305 1.00 98.12 92 TRP A CA 1
ATOM 7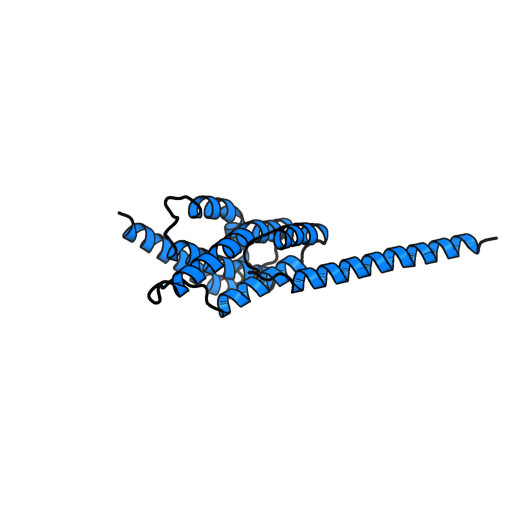33 C C . TRP A 1 92 ? -3.645 0.970 -1.217 1.00 98.12 92 TRP A C 1
ATOM 735 O O . TRP A 1 92 ? -3.984 1.601 -0.214 1.00 98.12 92 TRP A O 1
ATOM 745 N N . LEU A 1 93 ? -3.033 1.555 -2.251 1.00 96.25 93 LEU A N 1
ATOM 746 C CA . LEU A 1 93 ? -2.673 2.975 -2.269 1.00 96.25 93 LEU A CA 1
ATOM 747 C C . LEU A 1 93 ? -3.889 3.899 -2.048 1.00 96.25 93 LEU A C 1
ATOM 749 O O . LEU A 1 93 ? -3.801 4.765 -1.173 1.00 96.25 93 LEU A O 1
ATOM 753 N N . PRO A 1 94 ? -5.035 3.729 -2.744 1.00 94.88 94 PRO A N 1
ATOM 754 C CA . PRO A 1 94 ? -6.202 4.586 -2.527 1.00 94.88 94 PRO A CA 1
ATOM 755 C C . PRO A 1 94 ? -6.791 4.439 -1.121 1.00 94.88 94 PRO A C 1
ATOM 757 O O . PRO A 1 94 ? -7.169 5.431 -0.496 1.00 94.88 94 PRO A O 1
ATOM 760 N N . PHE A 1 95 ? -6.838 3.208 -0.602 1.00 95.69 95 PHE A N 1
ATOM 761 C CA . PHE A 1 95 ? -7.382 2.927 0.724 1.00 95.69 95 PHE A CA 1
ATOM 762 C C . PHE A 1 95 ? -6.545 3.575 1.832 1.00 95.69 95 PHE A C 1
ATOM 764 O O . PHE A 1 95 ? -7.088 4.271 2.692 1.00 95.69 95 PHE A O 1
ATOM 771 N N . ILE A 1 96 ? -5.222 3.401 1.783 1.00 96.19 96 ILE A N 1
ATOM 772 C CA . ILE A 1 96 ? -4.289 3.978 2.758 1.00 96.19 96 ILE A CA 1
ATOM 773 C C . ILE A 1 96 ? -4.332 5.510 2.708 1.00 96.19 96 ILE A C 1
ATOM 775 O O . ILE A 1 96 ? -4.456 6.151 3.756 1.00 96.19 96 ILE A O 1
ATOM 779 N N . ARG A 1 97 ? -4.323 6.097 1.502 1.00 94.38 97 ARG A N 1
ATOM 780 C CA . ARG A 1 97 ? -4.443 7.551 1.301 1.00 94.38 97 ARG A CA 1
ATOM 781 C C . ARG A 1 97 ? -5.716 8.118 1.914 1.00 94.38 97 ARG A C 1
ATOM 783 O O . ARG A 1 97 ? -5.681 9.174 2.532 1.00 94.38 97 ARG A O 1
ATOM 790 N N . LYS A 1 98 ? -6.843 7.425 1.752 1.00 93.06 98 LYS A N 1
ATOM 791 C CA . LYS A 1 98 ? -8.131 7.830 2.327 1.00 93.06 98 LYS A CA 1
ATOM 792 C C . LYS A 1 98 ? -8.145 7.690 3.849 1.00 93.06 98 LYS A C 1
ATOM 794 O O . LYS A 1 98 ? -8.729 8.528 4.528 1.00 93.06 98 LYS A O 1
ATOM 799 N N . LEU A 1 99 ? -7.537 6.635 4.393 1.00 94.12 99 LEU A N 1
ATOM 800 C CA . LEU A 1 99 ? -7.610 6.319 5.819 1.00 94.12 99 LEU A CA 1
ATOM 801 C C . LEU A 1 99 ? -6.746 7.242 6.685 1.00 94.12 99 LEU A C 1
ATOM 803 O O . LEU A 1 99 ? -7.251 7.756 7.683 1.00 94.12 99 LEU A O 1
ATOM 807 N N . LYS A 1 100 ? -5.477 7.463 6.316 1.00 94.50 100 LYS A N 1
ATOM 808 C CA . LYS A 1 100 ? -4.521 8.261 7.107 1.00 94.50 100 LYS A CA 1
ATOM 809 C C . LYS A 1 100 ? -5.082 9.616 7.571 1.00 94.50 100 LYS A C 1
ATOM 811 O O . LYS A 1 100 ? -5.133 9.829 8.781 1.00 94.50 100 LYS A O 1
ATOM 816 N N . PRO A 1 101 ? -5.578 10.501 6.684 1.00 92.75 101 PRO A N 1
ATOM 817 C CA . PRO A 1 101 ? -6.049 11.820 7.098 1.00 92.75 101 PRO A CA 1
ATOM 818 C C . PRO A 1 101 ? -7.308 11.763 7.968 1.00 92.75 101 PRO A C 1
ATOM 820 O O . PRO A 1 101 ? -7.546 12.665 8.767 1.00 92.75 101 PRO A O 1
ATOM 823 N N . ILE A 1 102 ? -8.123 10.710 7.837 1.00 92.69 102 ILE A N 1
ATOM 824 C CA . ILE A 1 102 ? -9.291 10.511 8.699 1.00 92.69 102 ILE A CA 1
ATOM 825 C C . ILE A 1 102 ? -8.839 10.169 10.119 1.00 92.69 102 ILE A C 1
ATOM 827 O O . ILE A 1 102 ? -9.383 10.728 11.069 1.00 92.69 102 ILE A O 1
ATOM 831 N N . LEU A 1 103 ? -7.855 9.276 10.264 1.00 94.00 103 LEU A N 1
ATOM 832 C CA . LEU A 1 103 ? -7.306 8.910 11.571 1.00 94.00 103 LEU A CA 1
ATOM 833 C C . LEU A 1 103 ? -6.612 10.101 12.239 1.00 94.00 103 LEU A C 1
ATOM 835 O O . LEU A 1 103 ? -6.853 10.339 13.419 1.00 94.00 103 LEU A O 1
ATOM 839 N N . ASP A 1 104 ? -5.842 10.884 11.481 1.00 92.81 104 ASP A N 1
ATOM 840 C CA . ASP A 1 104 ? -5.201 12.106 11.984 1.00 92.81 104 ASP A CA 1
ATOM 841 C C . ASP A 1 104 ? -6.241 13.108 12.489 1.00 92.81 104 ASP A C 1
ATOM 843 O O . ASP A 1 104 ? -6.186 13.545 13.634 1.00 92.81 104 ASP A O 1
ATOM 847 N N . LEU A 1 105 ? -7.267 13.390 11.678 1.00 92.94 105 LEU A N 1
ATOM 848 C CA . LEU A 1 105 ? -8.344 14.302 12.057 1.00 92.94 105 LEU A CA 1
ATOM 849 C C . LEU A 1 105 ? -9.109 13.827 13.302 1.00 92.94 105 LEU A C 1
ATOM 851 O O . LEU A 1 105 ? -9.629 14.653 14.052 1.00 92.94 105 LEU A O 1
ATOM 855 N N . MET A 1 106 ? -9.250 12.514 13.499 1.00 91.62 106 MET A N 1
ATOM 856 C CA . MET A 1 106 ? -9.877 11.959 14.700 1.00 91.62 106 MET A CA 1
ATOM 857 C C . MET A 1 106 ? -8.973 12.093 15.922 1.00 91.62 106 MET A C 1
ATOM 859 O O . MET A 1 106 ? -9.460 12.540 16.957 1.00 91.62 106 MET A O 1
ATOM 863 N N . GLY A 1 107 ? -7.682 11.788 15.788 1.00 90.94 107 GLY A N 1
ATOM 864 C CA . GLY A 1 107 ? -6.697 11.972 16.856 1.00 90.94 107 GLY A CA 1
ATOM 865 C C . GLY A 1 107 ? -6.530 13.434 17.279 1.00 90.94 107 GLY A C 1
ATOM 866 O O . GLY A 1 107 ? -6.395 13.714 18.466 1.00 90.94 107 GLY A O 1
ATOM 867 N N . ASP A 1 108 ? -6.624 14.374 16.336 1.00 91.50 108 ASP A N 1
ATOM 868 C CA . ASP A 1 108 ? -6.570 15.815 16.620 1.00 91.50 108 ASP A CA 1
ATOM 869 C C . ASP A 1 108 ? -7.810 16.313 17.380 1.00 91.50 108 ASP A C 1
ATOM 871 O O . ASP A 1 108 ? -7.738 17.269 18.154 1.00 91.50 108 ASP A O 1
ATOM 875 N N . LYS A 1 109 ? -8.972 15.689 17.144 1.00 93.25 109 LYS A N 1
ATOM 876 C CA . LYS A 1 109 ? -10.243 16.050 17.794 1.00 93.25 109 LYS A CA 1
ATOM 877 C C . LYS A 1 109 ? -10.420 15.400 19.158 1.00 93.25 109 LYS A C 1
ATOM 879 O O . LYS A 1 109 ? -11.062 15.992 20.024 1.00 93.25 109 LYS A O 1
ATOM 884 N N . ASP A 1 110 ? -9.920 14.183 19.316 1.00 91.94 110 ASP A N 1
ATOM 885 C CA . ASP A 1 110 ? -10.088 13.365 20.506 1.00 91.94 110 ASP A CA 1
ATOM 886 C 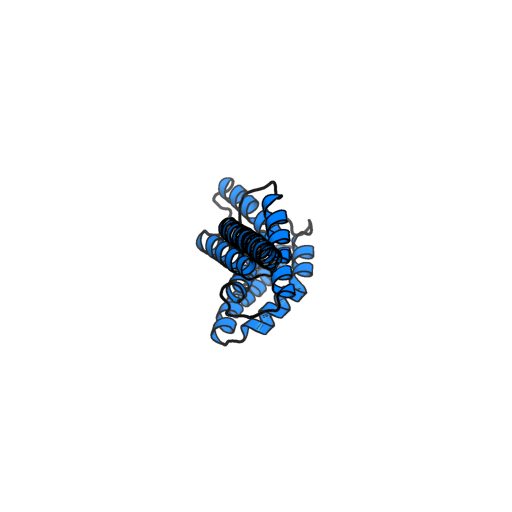C . ASP A 1 110 ? -8.743 12.747 20.896 1.00 91.94 110 ASP A C 1
ATOM 888 O O . ASP A 1 110 ? -8.284 11.774 20.299 1.00 91.94 110 ASP A O 1
ATOM 892 N N . ALA A 1 111 ? -8.122 13.311 21.933 1.00 86.50 111 ALA A N 1
ATOM 893 C CA . ALA A 1 111 ? -6.838 12.841 22.443 1.00 86.50 111 ALA A CA 1
ATOM 894 C C . ALA A 1 111 ? -6.898 11.409 23.012 1.00 86.50 111 ALA A C 1
ATOM 896 O O . ALA A 1 111 ? -5.853 10.775 23.163 1.00 86.50 111 ALA A O 1
ATOM 897 N N . GLU A 1 112 ? -8.092 10.890 23.326 1.00 90.44 112 GLU A N 1
ATOM 898 C CA . GLU A 1 112 ? -8.292 9.504 23.762 1.00 90.44 112 GLU A CA 1
ATOM 899 C C . GLU A 1 112 ? -8.473 8.536 22.579 1.00 90.44 112 GLU A C 1
ATOM 901 O O . GLU A 1 112 ? -8.524 7.321 22.789 1.00 90.44 112 GLU A O 1
ATOM 906 N N . PHE A 1 113 ? -8.534 9.031 21.335 1.00 90.25 113 PHE A N 1
ATOM 907 C CA . PHE A 1 113 ? -8.687 8.201 20.143 1.00 90.25 113 PHE A CA 1
ATOM 908 C C . PHE A 1 113 ? -7.441 7.325 19.922 1.00 90.25 113 PHE A C 1
ATOM 910 O O . PHE A 1 113 ? -6.362 7.830 19.600 1.00 90.25 113 PHE A O 1
ATOM 917 N N . PRO A 1 114 ? -7.553 5.990 20.054 1.00 90.44 114 PRO A N 1
ATOM 918 C CA . PRO A 1 114 ? -6.377 5.127 20.138 1.00 90.44 114 PRO A CA 1
ATOM 919 C C . PRO A 1 114 ? -5.837 4.694 18.767 1.00 90.44 114 PRO A C 1
ATOM 921 O O . PRO A 1 114 ? -4.794 4.047 18.698 1.00 90.44 114 PRO A O 1
ATOM 924 N N . TYR A 1 115 ? -6.548 4.993 17.675 1.00 93.75 115 TYR A N 1
ATOM 925 C CA . TYR A 1 115 ? -6.238 4.464 16.349 1.00 93.75 115 TYR A CA 1
ATOM 926 C C . TYR A 1 115 ? -5.482 5.496 15.522 1.00 93.75 115 TYR A C 1
ATOM 928 O O . TYR A 1 115 ? -6.073 6.406 14.951 1.00 93.75 115 TYR A O 1
ATOM 936 N N . LYS A 1 116 ? -4.169 5.332 15.414 1.00 94.00 116 LYS A N 1
ATOM 937 C CA . LYS A 1 116 ? -3.327 6.194 14.587 1.00 94.00 116 LYS A CA 1
ATOM 938 C C . LYS A 1 116 ? -2.311 5.371 13.826 1.00 94.00 116 LYS A C 1
ATOM 940 O O . LYS A 1 116 ? -1.855 4.340 14.310 1.00 94.00 116 LYS A O 1
ATOM 945 N N . MET A 1 117 ? -1.951 5.861 12.650 1.00 94.69 117 MET A N 1
ATOM 946 C CA . MET A 1 117 ? -0.776 5.368 11.952 1.00 94.69 117 MET A CA 1
ATOM 947 C C . MET A 1 117 ? 0.430 6.108 12.521 1.00 94.69 117 MET A C 1
ATOM 949 O O . MET A 1 117 ? 0.509 7.328 12.373 1.00 94.69 117 MET A O 1
ATOM 953 N N . ASP A 1 118 ? 1.310 5.401 13.229 1.00 93.00 118 ASP A N 1
ATOM 954 C CA . ASP A 1 118 ? 2.542 6.008 13.730 1.00 93.00 118 ASP A CA 1
ATOM 955 C C . ASP A 1 118 ? 3.509 6.359 12.590 1.00 93.00 118 ASP A C 1
ATOM 957 O O . ASP A 1 118 ? 3.346 5.932 11.443 1.00 93.00 118 ASP A O 1
ATOM 961 N N . GLU A 1 119 ? 4.480 7.209 12.913 1.00 94.56 119 GLU A N 1
ATOM 962 C CA . GLU A 1 119 ? 5.437 7.745 11.948 1.00 94.56 119 GLU A CA 1
ATOM 963 C C . GLU A 1 119 ? 6.279 6.634 11.305 1.00 94.56 119 GLU A C 1
ATOM 965 O O . GLU A 1 119 ? 6.455 6.626 10.088 1.00 94.56 119 GLU A O 1
ATOM 970 N N . ASP A 1 120 ? 6.719 5.651 12.096 1.00 96.25 120 ASP A N 1
ATOM 971 C CA . ASP A 1 120 ? 7.551 4.541 11.626 1.00 96.25 120 ASP A CA 1
ATOM 972 C C . ASP A 1 120 ? 6.802 3.689 10.589 1.00 96.25 120 ASP A C 1
ATOM 974 O O . ASP A 1 120 ? 7.334 3.374 9.520 1.00 96.25 120 ASP A O 1
ATOM 978 N N . MET A 1 121 ? 5.535 3.356 10.857 1.00 95.56 121 MET A N 1
ATOM 979 C CA . MET A 1 121 ? 4.680 2.655 9.903 1.00 95.56 121 MET A CA 1
ATOM 980 C C . MET A 1 121 ? 4.421 3.508 8.661 1.00 95.56 121 MET A C 1
ATOM 982 O O . MET A 1 121 ? 4.406 2.974 7.550 1.00 95.56 121 MET A O 1
ATOM 986 N N . CYS A 1 122 ? 4.218 4.819 8.819 1.00 97.19 122 CYS A N 1
ATOM 987 C CA . CYS A 1 122 ? 3.985 5.702 7.680 1.00 97.19 122 CYS A CA 1
ATOM 988 C C . CYS A 1 122 ? 5.178 5.714 6.723 1.00 97.19 122 CYS A C 1
ATOM 990 O O . CYS A 1 122 ? 4.980 5.537 5.518 1.00 97.19 122 CYS A O 1
ATOM 992 N N . GLN A 1 123 ? 6.386 5.855 7.269 1.00 96.94 123 GLN A N 1
ATOM 993 C CA . GLN A 1 123 ? 7.644 5.850 6.523 1.00 96.94 123 GLN A CA 1
ATOM 994 C C . GLN A 1 123 ? 7.923 4.492 5.869 1.00 96.94 123 GLN A C 1
ATOM 996 O O . GLN A 1 123 ? 8.338 4.452 4.712 1.00 96.94 123 GLN A O 1
ATOM 1001 N N . SER A 1 124 ? 7.650 3.381 6.563 1.00 97.62 124 SER A N 1
ATOM 1002 C CA . SER A 1 124 ? 7.772 2.028 5.993 1.00 97.62 124 SER A CA 1
ATOM 1003 C C . SER A 1 124 ? 6.852 1.844 4.783 1.00 97.62 124 SER A C 1
ATOM 1005 O O . SER A 1 124 ? 7.321 1.468 3.709 1.00 97.62 124 SER A O 1
ATOM 1007 N N . ILE A 1 125 ? 5.566 2.188 4.908 1.00 98.38 125 ILE A N 1
ATOM 1008 C CA . ILE A 1 125 ? 4.605 2.084 3.800 1.00 98.38 125 ILE A CA 1
ATOM 1009 C C . ILE A 1 125 ? 5.049 2.940 2.611 1.00 98.38 125 ILE A C 1
ATOM 1011 O O . ILE A 1 125 ? 5.034 2.464 1.474 1.00 98.38 125 ILE A O 1
ATOM 1015 N N . GLU A 1 126 ? 5.436 4.190 2.860 1.00 97.88 126 GLU A N 1
ATOM 1016 C CA . GLU A 1 126 ? 5.864 5.118 1.815 1.00 97.88 126 GLU A CA 1
ATOM 1017 C C . GLU A 1 126 ? 7.109 4.607 1.086 1.00 97.88 126 GLU A C 1
ATOM 1019 O O . GLU A 1 126 ? 7.083 4.443 -0.136 1.00 97.88 126 GLU A O 1
ATOM 1024 N N . GLY A 1 127 ? 8.157 4.246 1.830 1.00 98.31 127 GLY A N 1
ATOM 1025 C CA . GLY A 1 127 ? 9.393 3.713 1.265 1.00 98.31 127 GLY A CA 1
ATOM 1026 C C . GLY A 1 127 ? 9.173 2.421 0.475 1.00 98.31 127 GLY A C 1
ATOM 1027 O O . GLY A 1 127 ? 9.711 2.260 -0.625 1.00 98.31 127 GLY A O 1
ATOM 1028 N N . ALA A 1 128 ? 8.338 1.513 0.983 1.00 98.50 128 ALA A N 1
ATOM 1029 C CA . ALA A 1 128 ? 7.994 0.280 0.285 1.00 98.50 128 ALA A CA 1
ATOM 1030 C C . ALA A 1 128 ? 7.232 0.553 -1.022 1.00 98.50 128 ALA A C 1
ATOM 1032 O O . ALA A 1 128 ? 7.551 -0.045 -2.053 1.00 98.50 128 ALA A O 1
ATOM 1033 N N . MET A 1 129 ? 6.263 1.474 -1.018 1.00 98.38 129 MET A N 1
ATOM 1034 C CA . MET A 1 129 ? 5.520 1.854 -2.223 1.00 98.38 129 MET A CA 1
ATOM 1035 C C . MET A 1 129 ? 6.402 2.569 -3.251 1.00 98.38 129 MET A C 1
ATOM 1037 O O . MET A 1 129 ? 6.331 2.235 -4.435 1.00 98.38 129 MET A O 1
ATOM 1041 N N . VAL A 1 130 ? 7.273 3.486 -2.822 1.00 98.44 130 VAL A N 1
ATOM 1042 C CA . VAL A 1 130 ? 8.260 4.151 -3.691 1.00 98.44 130 VAL A CA 1
ATOM 1043 C C . VAL A 1 130 ? 9.174 3.125 -4.354 1.00 98.44 130 VAL A C 1
ATOM 1045 O O . VAL A 1 130 ? 9.349 3.158 -5.578 1.00 98.44 130 VAL A O 1
ATOM 1048 N N . SER A 1 131 ? 9.713 2.179 -3.580 1.00 98.44 131 SER A N 1
ATOM 1049 C CA . SER A 1 131 ? 10.566 1.106 -4.103 1.00 98.44 131 SER A CA 1
ATOM 1050 C C . SER A 1 131 ? 9.812 0.223 -5.103 1.00 98.44 131 SER A C 1
ATOM 1052 O O . SER A 1 131 ? 10.293 -0.024 -6.215 1.00 98.44 131 SER A O 1
ATOM 1054 N N . LEU A 1 132 ? 8.588 -0.192 -4.752 1.00 97.94 132 LEU A N 1
ATOM 1055 C CA . LEU A 1 132 ? 7.723 -1.005 -5.609 1.00 97.94 132 LEU A CA 1
ATOM 1056 C C . LEU A 1 132 ? 7.464 -0.334 -6.952 1.00 97.94 132 LEU A C 1
ATOM 1058 O O . LEU A 1 132 ? 7.734 -0.941 -7.991 1.00 97.94 132 LEU A O 1
ATOM 1062 N N . VAL A 1 133 ? 6.973 0.907 -6.928 1.00 98.25 133 VAL A N 1
ATOM 1063 C CA . VAL A 1 133 ? 6.656 1.679 -8.135 1.00 98.25 133 VAL A CA 1
ATOM 1064 C C . VAL A 1 133 ? 7.913 1.871 -8.976 1.00 98.25 133 VAL A C 1
ATOM 1066 O O . VAL A 1 133 ? 7.909 1.557 -10.164 1.00 98.25 133 VAL A O 1
ATOM 1069 N N . SER A 1 134 ? 9.032 2.266 -8.370 1.00 97.94 134 SER A N 1
ATOM 1070 C CA . SER A 1 134 ? 10.301 2.494 -9.078 1.00 97.94 134 SER A CA 1
ATOM 1071 C C . SER A 1 134 ? 10.839 1.258 -9.813 1.00 97.94 134 SER A C 1
ATOM 1073 O O . SER A 1 134 ? 11.617 1.395 -10.768 1.00 97.94 134 SER A O 1
ATOM 1075 N N . ALA A 1 135 ? 10.433 0.059 -9.389 1.00 97.00 135 ALA A N 1
ATOM 1076 C CA . ALA A 1 135 ? 10.814 -1.226 -9.968 1.00 97.00 135 ALA A CA 1
ATOM 1077 C C . ALA A 1 135 ? 9.789 -1.798 -10.974 1.00 97.00 135 ALA A C 1
ATOM 1079 O O . ALA A 1 135 ? 9.958 -2.934 -11.440 1.00 97.00 135 ALA A O 1
ATOM 1080 N N . LEU A 1 136 ? 8.706 -1.083 -11.287 1.00 98.12 136 LEU A N 1
ATOM 1081 C CA . LEU A 1 136 ? 7.725 -1.489 -12.302 1.00 98.12 136 LEU A CA 1
ATOM 1082 C C . LEU A 1 136 ?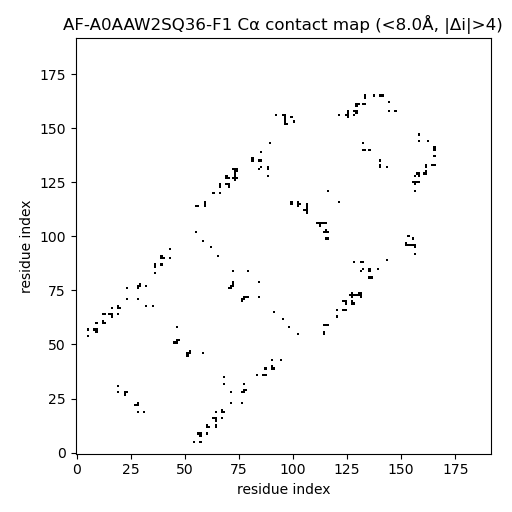 8.191 -1.146 -13.731 1.00 98.12 136 LEU A C 1
ATOM 1084 O O . LEU A 1 136 ? 9.100 -0.334 -13.908 1.00 98.12 136 LEU A O 1
ATOM 1088 N N . PRO A 1 137 ? 7.587 -1.739 -14.773 1.00 97.38 137 PRO A N 1
ATOM 1089 C CA . PRO A 1 137 ? 7.690 -1.235 -16.142 1.00 97.38 137 PRO A CA 1
ATOM 1090 C C . PRO A 1 137 ? 7.282 0.244 -16.259 1.00 97.38 137 PRO A C 1
ATOM 1092 O O . PRO A 1 137 ? 6.457 0.736 -15.497 1.00 97.38 137 PRO A O 1
ATOM 1095 N N . SER A 1 138 ? 7.857 0.962 -17.229 1.00 97.31 138 SER A N 1
ATOM 1096 C CA . SER A 1 138 ? 7.670 2.418 -17.367 1.00 97.31 138 SER A CA 1
ATOM 1097 C C . SER A 1 138 ? 6.213 2.841 -17.584 1.00 97.31 138 SER A C 1
ATOM 1099 O O . SER A 1 138 ? 5.833 3.914 -17.116 1.00 97.31 138 SER A O 1
ATOM 1101 N N . ASP A 1 139 ? 5.425 2.032 -18.294 1.00 97.06 139 ASP A N 1
ATOM 1102 C CA . ASP A 1 139 ? 4.019 2.335 -18.587 1.00 97.06 139 ASP A CA 1
ATOM 1103 C C . ASP A 1 139 ? 3.152 2.167 -17.332 1.00 97.06 139 ASP A C 1
ATOM 1105 O O . ASP A 1 139 ? 2.372 3.058 -17.000 1.00 97.06 139 ASP A O 1
ATOM 1109 N N . ASP A 1 140 ? 3.385 1.096 -16.566 1.00 98.25 140 ASP A N 1
ATOM 1110 C CA . ASP A 1 140 ? 2.727 0.867 -15.275 1.00 98.25 140 ASP A CA 1
ATOM 1111 C C . ASP A 1 140 ? 3.068 1.977 -14.263 1.00 98.25 140 ASP A C 1
ATOM 1113 O O . ASP A 1 140 ? 2.198 2.447 -13.528 1.00 98.25 140 ASP A O 1
ATOM 1117 N N . GLN A 1 141 ? 4.330 2.436 -14.241 1.00 98.25 141 GLN A N 1
ATOM 1118 C CA . GLN A 1 141 ? 4.742 3.591 -13.431 1.00 98.25 141 GLN A CA 1
ATOM 1119 C C . GLN A 1 141 ? 3.958 4.844 -13.815 1.00 98.25 141 GLN A C 1
ATOM 1121 O O . GLN A 1 141 ? 3.459 5.544 -12.938 1.00 98.25 141 GLN A O 1
ATOM 1126 N N . ALA A 1 142 ? 3.851 5.129 -15.116 1.00 97.69 142 ALA A N 1
ATOM 1127 C CA . ALA A 1 142 ? 3.183 6.323 -15.614 1.00 97.69 142 ALA A CA 1
ATOM 1128 C C . ALA A 1 142 ? 1.708 6.365 -15.197 1.00 97.69 142 ALA A C 1
ATOM 1130 O O . ALA A 1 142 ? 1.232 7.411 -14.762 1.00 97.69 142 ALA A O 1
ATOM 1131 N N . GLU A 1 143 ? 1.009 5.233 -15.293 1.00 97.50 143 GLU A N 1
ATOM 1132 C CA . GLU A 1 143 ? -0.394 5.119 -14.896 1.00 97.50 143 GLU A CA 1
ATOM 1133 C C . GLU A 1 143 ? -0.575 5.357 -13.389 1.00 97.50 143 GLU A C 1
ATOM 1135 O O . GLU A 1 143 ? -1.329 6.242 -12.990 1.00 97.50 143 GLU A O 1
ATOM 1140 N N . ILE A 1 144 ? 0.185 4.650 -12.544 1.00 97.06 144 ILE A N 1
ATOM 1141 C CA . ILE A 1 144 ? 0.097 4.788 -11.079 1.00 97.06 144 ILE A CA 1
ATOM 1142 C C . ILE A 1 144 ? 0.437 6.214 -10.628 1.00 97.06 144 ILE A C 1
ATOM 1144 O O . ILE A 1 144 ? -0.227 6.769 -9.752 1.00 97.06 144 ILE A O 1
ATOM 1148 N N . LEU A 1 145 ? 1.477 6.817 -11.209 1.00 96.69 145 LEU A N 1
ATOM 1149 C CA . LEU A 1 145 ? 1.901 8.173 -10.865 1.00 96.69 145 LEU A CA 1
ATOM 1150 C C . LEU A 1 145 ? 0.890 9.221 -11.342 1.00 96.69 145 LEU A C 1
ATOM 1152 O O . LEU A 1 145 ? 0.673 10.207 -10.640 1.00 96.69 145 LEU A O 1
ATOM 1156 N N . ALA A 1 146 ? 0.248 9.014 -12.495 1.00 95.25 146 ALA A N 1
ATOM 1157 C CA . ALA A 1 146 ? -0.838 9.874 -12.953 1.00 95.25 146 ALA A CA 1
ATOM 1158 C C . ALA A 1 146 ? -2.023 9.836 -11.978 1.00 95.25 146 ALA A C 1
ATOM 1160 O O . ALA A 1 146 ? -2.498 10.891 -11.557 1.00 95.25 146 ALA A O 1
ATOM 1161 N N . ASP A 1 147 ? -2.444 8.644 -11.552 1.00 93.62 147 ASP A N 1
ATOM 1162 C CA . ASP A 1 147 ? -3.509 8.476 -10.556 1.00 93.62 147 ASP A CA 1
ATOM 1163 C C . ASP A 1 147 ? -3.135 9.089 -9.198 1.00 93.62 147 ASP A C 1
ATOM 1165 O O . ASP A 1 147 ? -3.971 9.707 -8.534 1.00 93.62 147 ASP A O 1
ATOM 1169 N N . TRP A 1 148 ? -1.872 8.958 -8.777 1.00 94.44 148 TRP A N 1
ATOM 1170 C CA . TRP A 1 148 ? -1.357 9.595 -7.562 1.00 94.44 148 TRP A CA 1
ATOM 1171 C C . TRP A 1 148 ? -1.424 11.126 -7.643 1.00 94.44 148 TRP A C 1
ATOM 1173 O O . TRP A 1 148 ? -1.932 11.747 -6.711 1.00 94.44 148 TRP A O 1
ATOM 1183 N N . MET A 1 149 ? -0.998 11.732 -8.756 1.00 91.62 149 MET A N 1
ATOM 1184 C CA . MET A 1 149 ? -1.026 13.192 -8.942 1.00 91.62 149 MET A CA 1
ATOM 1185 C C . MET A 1 149 ? -2.443 13.769 -9.022 1.00 91.62 149 MET A C 1
ATOM 1187 O O . MET A 1 149 ? -2.662 14.907 -8.613 1.00 91.62 149 MET A O 1
ATOM 1191 N N . ASN A 1 150 ? -3.397 13.009 -9.560 1.00 89.19 150 ASN A N 1
ATOM 1192 C CA . ASN A 1 150 ? -4.775 13.468 -9.748 1.00 89.19 150 ASN A CA 1
ATOM 1193 C C . ASN A 1 150 ? -5.620 13.433 -8.461 1.00 89.19 150 ASN A C 1
ATOM 1195 O O . ASN A 1 150 ? -6.759 13.897 -8.467 1.00 89.19 150 ASN A O 1
ATOM 1199 N N . ALA A 1 151 ? -5.108 12.882 -7.359 1.00 83.38 151 ALA A N 1
ATOM 1200 C CA . ALA A 1 151 ? -5.861 12.782 -6.114 1.00 83.38 151 ALA A CA 1
ATOM 1201 C C . ALA A 1 151 ? -5.895 14.126 -5.351 1.00 83.38 151 ALA A C 1
ATOM 1203 O O . ALA A 1 151 ? -4.866 14.640 -4.924 1.00 83.38 151 ALA A O 1
ATOM 1204 N N . GLU A 1 152 ? -7.098 14.676 -5.131 1.00 64.38 152 GLU A N 1
ATOM 1205 C CA . GLU A 1 152 ? -7.324 16.001 -4.513 1.00 64.38 152 GLU A CA 1
ATOM 1206 C C . GLU A 1 152 ? -7.022 16.076 -2.998 1.00 64.38 152 GLU A C 1
ATOM 1208 O O . GLU A 1 152 ? -6.887 17.169 -2.445 1.00 64.38 152 GLU A O 1
ATOM 1213 N N . GLN A 1 153 ? -6.917 14.937 -2.301 1.00 59.19 153 GLN A N 1
ATOM 1214 C CA . GLN A 1 153 ? -6.696 14.875 -0.850 1.00 59.19 153 GLN A CA 1
ATOM 1215 C C . GLN A 1 153 ? -5.306 14.336 -0.506 1.00 59.19 153 GLN A C 1
ATOM 1217 O O . GLN A 1 153 ? -4.976 13.221 -0.890 1.00 59.19 153 GLN A O 1
ATOM 1222 N N . LEU A 1 154 ? -4.570 15.156 0.260 1.00 60.22 154 LEU A N 1
ATOM 1223 C CA . LEU A 1 154 ? -3.402 14.885 1.113 1.00 60.22 154 LEU A CA 1
ATOM 1224 C C . LEU A 1 154 ? -2.376 13.861 0.587 1.00 60.22 154 LEU A C 1
ATOM 1226 O O . LEU A 1 154 ? -2.637 12.678 0.423 1.00 60.22 154 LEU A O 1
ATOM 1230 N N . ARG A 1 155 ? -1.149 14.369 0.426 1.00 76.25 155 ARG A N 1
ATOM 1231 C CA . ARG A 1 155 ? 0.030 13.811 -0.262 1.00 76.25 155 ARG A CA 1
ATOM 1232 C C . ARG A 1 155 ? 0.539 12.445 0.209 1.00 76.25 155 ARG A C 1
ATOM 1234 O O . ARG A 1 155 ? 1.533 11.988 -0.331 1.00 76.25 155 ARG A O 1
ATOM 1241 N N . TYR A 1 156 ? -0.098 11.814 1.190 1.00 91.50 156 TYR A N 1
ATOM 1242 C CA . TYR A 1 156 ? 0.334 10.532 1.729 1.00 91.50 156 TYR A CA 1
ATOM 1243 C C . TYR A 1 156 ? -0.312 9.346 0.985 1.00 91.50 156 TYR A C 1
ATOM 1245 O O . TYR A 1 156 ? -1.516 9.371 0.715 1.00 91.50 156 TYR A O 1
ATOM 1253 N N . PRO A 1 157 ? 0.425 8.258 0.711 1.00 95.00 157 PRO A N 1
ATOM 1254 C CA . PRO A 1 157 ? 1.888 8.160 0.710 1.00 95.00 157 PRO A CA 1
ATOM 1255 C C . PRO A 1 157 ? 2.521 9.066 -0.355 1.00 95.00 157 PRO A C 1
ATOM 1257 O O . PRO A 1 157 ? 1.977 9.186 -1.463 1.00 95.00 157 PRO A O 1
ATOM 1260 N N . ASP A 1 158 ? 3.644 9.702 -0.022 1.00 95.12 158 ASP A N 1
ATOM 1261 C CA . ASP A 1 158 ? 4.375 10.573 -0.940 1.00 95.12 158 ASP A CA 1
ATOM 1262 C C . ASP A 1 158 ? 5.184 9.731 -1.933 1.00 95.12 158 ASP A C 1
ATOM 1264 O O . ASP A 1 158 ? 6.118 9.018 -1.577 1.00 95.12 158 ASP A O 1
ATOM 1268 N N . LEU A 1 159 ? 4.808 9.798 -3.213 1.00 96.75 159 LEU A N 1
ATOM 1269 C CA . LEU A 1 159 ? 5.486 9.082 -4.296 1.00 96.75 159 LEU A CA 1
ATOM 1270 C C . LEU A 1 159 ? 6.417 9.994 -5.109 1.00 96.75 159 LEU A C 1
ATOM 1272 O O . LEU A 1 159 ? 6.834 9.616 -6.208 1.00 96.75 159 LEU A O 1
ATOM 1276 N N . SER A 1 160 ? 6.759 11.180 -4.593 1.00 96.06 160 SER A N 1
ATOM 1277 C CA . SER A 1 160 ? 7.592 12.166 -5.296 1.00 96.06 160 SER A CA 1
ATOM 1278 C C . SER A 1 160 ? 8.949 11.598 -5.712 1.00 96.06 160 SER A C 1
ATOM 1280 O O . SER A 1 160 ? 9.377 11.827 -6.841 1.00 96.06 160 SER A O 1
ATOM 1282 N N . GLU A 1 161 ? 9.595 10.783 -4.873 1.00 97.12 161 GLU A N 1
ATOM 1283 C CA . GLU A 1 161 ? 10.867 10.140 -5.232 1.00 97.12 161 GLU A CA 1
ATOM 1284 C C . GLU A 1 161 ? 10.710 9.212 -6.451 1.00 97.12 161 GLU A C 1
ATOM 1286 O O . GLU A 1 161 ? 11.455 9.319 -7.430 1.00 97.12 161 GLU A O 1
ATOM 1291 N N . ALA A 1 162 ? 9.693 8.342 -6.446 1.00 97.62 162 ALA A N 1
ATOM 1292 C CA . ALA A 1 162 ? 9.410 7.457 -7.577 1.00 97.62 162 ALA A CA 1
ATOM 1293 C C . ALA A 1 162 ? 9.082 8.258 -8.849 1.00 97.62 162 ALA A C 1
ATOM 1295 O O . ALA A 1 162 ? 9.543 7.921 -9.946 1.00 97.62 162 ALA A O 1
ATOM 1296 N N . PHE A 1 163 ? 8.334 9.355 -8.705 1.00 97.06 163 PHE A N 1
ATOM 1297 C CA . PHE A 1 163 ? 8.012 10.268 -9.796 1.00 97.06 163 PHE A CA 1
ATOM 1298 C C . PHE A 1 163 ? 9.256 10.929 -10.402 1.00 97.06 163 PHE A C 1
ATOM 1300 O O . PHE A 1 163 ? 9.410 10.967 -11.629 1.00 97.06 163 PHE A O 1
ATOM 1307 N N . GLU A 1 164 ? 10.164 11.434 -9.569 1.00 97.31 164 GLU A N 1
ATOM 1308 C CA . GLU A 1 164 ? 11.410 12.065 -10.006 1.00 97.31 164 GLU A CA 1
ATOM 1309 C C . GLU A 1 164 ? 12.307 11.076 -10.753 1.00 97.31 164 GLU A C 1
ATOM 1311 O O . GLU A 1 164 ? 12.811 11.386 -11.843 1.00 97.31 164 GLU A O 1
ATOM 1316 N N . VAL A 1 165 ? 12.446 9.858 -10.221 1.00 97.44 165 VAL A N 1
ATOM 1317 C CA . VAL A 1 165 ? 13.200 8.768 -10.850 1.00 97.44 165 VAL A CA 1
ATOM 1318 C C . VAL A 1 165 ? 12.602 8.402 -12.209 1.00 97.44 165 VAL A C 1
ATOM 1320 O O . VAL A 1 165 ? 13.341 8.305 -13.198 1.00 97.44 165 VAL A O 1
ATOM 1323 N N . TRP A 1 166 ? 11.279 8.242 -12.298 1.00 97.81 166 TRP A N 1
ATOM 1324 C CA . TRP A 1 166 ? 10.584 7.969 -13.558 1.00 97.81 166 TRP A CA 1
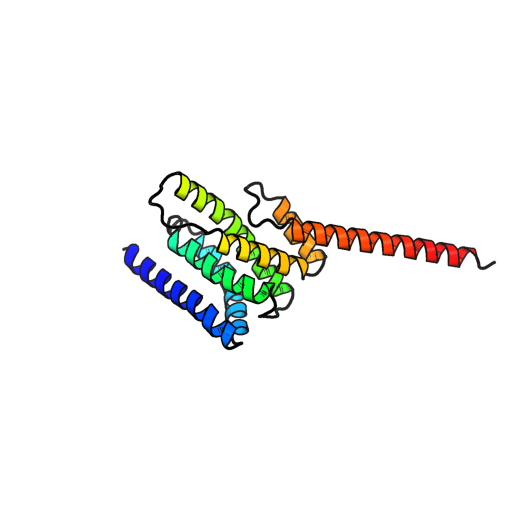ATOM 1325 C C . TRP A 1 166 ? 10.804 9.095 -14.576 1.00 97.81 166 TRP A C 1
ATOM 1327 O O . TRP A 1 166 ? 11.248 8.848 -15.702 1.00 97.81 166 TRP A O 1
ATOM 1337 N N . CYS A 1 167 ? 10.611 10.353 -14.169 1.00 96.81 167 CYS A N 1
ATOM 1338 C CA . CYS A 1 167 ? 10.858 11.527 -15.005 1.00 96.81 167 CYS A CA 1
ATOM 1339 C C . CYS A 1 167 ? 12.293 11.564 -15.540 1.00 96.81 167 CYS A C 1
ATOM 1341 O O . CYS A 1 167 ? 12.512 11.832 -16.727 1.00 96.81 167 CYS A O 1
ATOM 1343 N N . PHE A 1 168 ? 13.285 11.310 -14.684 1.00 96.81 168 PHE A N 1
ATOM 1344 C CA . PHE A 1 168 ? 14.691 11.273 -15.075 1.00 96.81 168 PHE A CA 1
ATOM 1345 C C . PHE A 1 168 ? 14.956 10.178 -16.116 1.00 96.81 168 PHE A C 1
ATOM 1347 O O . PHE A 1 168 ? 15.551 10.459 -17.166 1.00 96.81 168 PHE A O 1
ATOM 1354 N N . ARG A 1 169 ? 14.479 8.951 -15.868 1.00 95.31 169 ARG A N 1
ATOM 1355 C CA . ARG A 1 169 ? 14.639 7.802 -16.77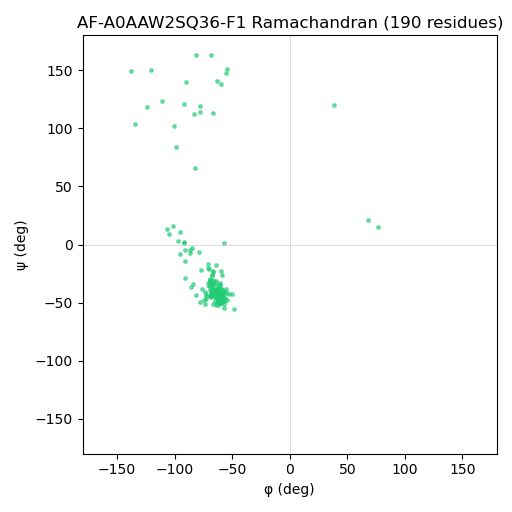6 1.00 95.31 169 ARG A CA 1
ATOM 1356 C C . ARG A 1 169 ? 13.999 8.072 -18.136 1.00 95.31 169 ARG A C 1
ATOM 1358 O O . ARG A 1 169 ? 14.672 7.915 -19.157 1.00 95.31 169 ARG A O 1
ATOM 1365 N N . THR A 1 170 ? 12.769 8.578 -18.157 1.00 93.38 170 THR A N 1
ATOM 1366 C CA . THR A 1 170 ? 12.027 8.912 -19.384 1.00 93.38 170 THR A CA 1
ATOM 1367 C C . THR A 1 170 ? 12.699 10.042 -20.168 1.00 93.38 170 THR A C 1
ATOM 1369 O O . THR A 1 170 ? 12.929 9.919 -21.375 1.00 93.38 170 THR A O 1
ATOM 1372 N N . LYS A 1 171 ? 13.125 11.125 -19.499 1.00 94.12 171 LYS A N 1
ATOM 1373 C CA . LYS A 1 171 ? 13.879 12.224 -20.138 1.00 94.12 171 LYS A CA 1
ATOM 1374 C C . LYS A 1 171 ? 15.217 11.745 -20.712 1.00 94.12 171 LYS A C 1
ATOM 1376 O O . LYS A 1 171 ? 15.618 12.195 -21.786 1.00 94.12 171 LYS A O 1
ATOM 1381 N N . SER A 1 172 ? 15.924 10.868 -20.001 1.00 94.19 172 SER A N 1
ATOM 1382 C CA . SER A 1 172 ? 17.198 10.285 -20.444 1.00 94.19 172 SER A CA 1
ATOM 1383 C C . SER A 1 172 ? 17.014 9.361 -21.652 1.00 94.19 172 SER A C 1
ATOM 1385 O O . SER A 1 172 ? 17.776 9.453 -22.616 1.00 94.19 172 SER A O 1
ATOM 1387 N N . ALA A 1 173 ? 15.983 8.512 -21.643 1.00 92.19 173 ALA A N 1
ATOM 1388 C CA . ALA A 1 173 ? 15.647 7.638 -22.765 1.00 92.19 173 ALA A CA 1
ATOM 1389 C C . ALA A 1 173 ? 15.290 8.444 -24.023 1.00 92.19 173 ALA A C 1
ATOM 1391 O O . ALA A 1 173 ? 15.826 8.175 -25.097 1.00 92.19 173 ALA A O 1
ATOM 1392 N N . LYS A 1 174 ? 14.480 9.504 -23.881 1.00 92.00 174 LYS A N 1
ATOM 1393 C CA . LYS A 1 174 ? 14.138 10.410 -24.990 1.00 92.00 174 LYS A CA 1
ATOM 1394 C C . LYS A 1 174 ? 15.376 11.065 -25.608 1.00 92.00 174 LYS A C 1
ATOM 1396 O O . LYS A 1 174 ? 15.494 11.106 -26.827 1.00 92.00 174 LYS A O 1
ATOM 1401 N N . ARG A 1 175 ? 16.316 11.550 -24.786 1.00 92.69 175 ARG A N 1
ATOM 1402 C CA . ARG A 1 175 ? 17.575 12.141 -25.276 1.00 92.69 175 ARG A CA 1
ATOM 1403 C C . ARG A 1 175 ? 18.408 11.145 -26.082 1.00 92.69 175 ARG A C 1
ATOM 1405 O O . ARG A 1 175 ? 18.896 11.503 -27.146 1.00 92.69 175 ARG A O 1
ATOM 1412 N N . ARG A 1 176 ? 18.522 9.899 -25.610 1.00 92.56 176 ARG A N 1
ATOM 1413 C CA . ARG A 1 176 ? 19.230 8.823 -26.326 1.00 92.56 176 ARG A CA 1
ATOM 1414 C C . ARG A 1 176 ? 18.566 8.471 -27.655 1.00 92.56 176 ARG A C 1
ATOM 1416 O O . ARG A 1 176 ? 19.266 8.280 -28.642 1.00 92.56 176 ARG A O 1
ATOM 1423 N N . LEU A 1 177 ? 17.235 8.439 -27.693 1.00 89.75 177 LEU A N 1
ATOM 1424 C CA . LEU A 1 177 ? 16.484 8.190 -28.923 1.00 89.75 177 LEU A CA 1
ATOM 1425 C C . LEU A 1 177 ? 16.708 9.296 -29.966 1.00 89.75 177 LEU A C 1
ATOM 1427 O O . LEU A 1 177 ? 16.950 8.996 -31.129 1.00 89.75 177 LEU A O 1
ATOM 1431 N N . VAL A 1 178 ? 16.651 10.566 -29.550 1.00 87.44 178 VAL A N 1
ATOM 1432 C CA . VAL A 1 178 ? 16.861 11.713 -30.451 1.00 87.44 178 VAL A CA 1
ATOM 1433 C C . VAL A 1 178 ? 18.315 11.801 -30.917 1.00 87.44 178 VAL A C 1
ATOM 1435 O O . VAL A 1 178 ? 18.546 11.974 -32.108 1.00 87.44 178 VAL A O 1
ATOM 1438 N N . GLY A 1 179 ? 19.288 11.634 -30.014 1.00 78.62 179 GLY A N 1
ATOM 1439 C CA . GLY A 1 179 ? 20.712 11.626 -30.370 1.00 78.62 179 GLY A CA 1
ATOM 1440 C C . GLY A 1 179 ? 21.053 10.516 -31.364 1.00 78.62 179 GLY A C 1
ATOM 1441 O O . GLY A 1 179 ? 21.607 10.791 -32.420 1.00 78.62 179 GLY A O 1
ATOM 1442 N N . GLY A 1 180 ? 20.593 9.287 -31.106 1.00 73.88 180 GLY A N 1
ATOM 1443 C CA . GLY A 1 180 ? 20.802 8.168 -32.030 1.00 73.88 180 GLY A CA 1
ATOM 1444 C C . GLY A 1 180 ? 20.072 8.312 -33.373 1.00 73.88 180 GLY A C 1
ATOM 1445 O O . GLY A 1 180 ? 20.478 7.697 -34.358 1.00 73.88 180 GLY A O 1
ATOM 1446 N N . LEU A 1 181 ? 19.004 9.115 -33.443 1.00 68.44 181 LEU A N 1
ATOM 1447 C CA . LEU A 1 181 ? 18.366 9.468 -34.712 1.00 68.44 181 LEU A CA 1
ATOM 1448 C C . LEU A 1 181 ? 19.217 10.470 -35.503 1.00 68.44 181 LEU A C 1
ATOM 1450 O O . LEU A 1 181 ? 19.343 10.312 -36.713 1.00 68.44 181 LEU A O 1
ATOM 1454 N N . MET A 1 182 ? 19.817 11.460 -34.838 1.00 64.81 182 MET A N 1
ATOM 1455 C CA . MET A 1 182 ? 20.698 12.432 -35.496 1.00 64.81 182 MET A CA 1
ATOM 1456 C C . MET A 1 182 ? 21.995 11.786 -35.994 1.00 64.81 182 MET A C 1
ATOM 1458 O O . MET A 1 182 ? 22.350 11.987 -37.152 1.00 64.81 182 MET A O 1
ATOM 1462 N N . ASP A 1 183 ? 22.602 10.892 -35.208 1.00 64.25 183 ASP A N 1
ATOM 1463 C CA . ASP A 1 183 ? 23.782 10.121 -35.634 1.00 64.25 183 ASP A CA 1
ATOM 1464 C C . ASP A 1 183 ? 23.489 9.238 -36.866 1.00 64.25 183 ASP A C 1
ATOM 1466 O O . ASP A 1 183 ? 24.332 9.064 -37.748 1.00 64.25 183 ASP A O 1
ATOM 1470 N N . LYS A 1 184 ? 22.267 8.689 -36.968 1.00 60.16 184 LYS A N 1
ATOM 1471 C CA . LYS A 1 184 ? 21.827 7.939 -38.156 1.00 60.16 184 LYS A CA 1
ATOM 1472 C C . LYS A 1 184 ? 21.668 8.836 -39.380 1.00 60.16 184 LYS A C 1
ATOM 1474 O O . LYS A 1 184 ? 22.120 8.439 -40.451 1.00 60.16 184 LYS A O 1
ATOM 1479 N N . VAL A 1 185 ? 21.054 10.012 -39.235 1.00 59.44 185 VAL A N 1
ATOM 1480 C CA . VAL A 1 185 ? 20.861 10.963 -40.344 1.00 59.44 185 VAL A CA 1
ATOM 1481 C C . VAL A 1 185 ? 22.206 11.418 -40.917 1.00 59.44 185 VAL A C 1
ATOM 1483 O O . VAL A 1 185 ? 22.361 11.384 -42.139 1.00 59.44 185 VAL A O 1
ATOM 1486 N N . ASP A 1 186 ? 23.189 11.714 -40.063 1.00 56.53 186 ASP A N 1
ATOM 1487 C CA . ASP A 1 186 ? 24.542 12.099 -40.486 1.00 56.53 186 ASP A CA 1
ATOM 1488 C C . ASP A 1 186 ? 25.296 10.952 -41.186 1.00 56.53 186 ASP A C 1
ATOM 1490 O O . ASP A 1 186 ? 26.035 11.178 -42.143 1.00 56.53 186 ASP A O 1
ATOM 1494 N N . SER A 1 187 ? 25.068 9.691 -40.800 1.00 56.34 187 SER A N 1
ATOM 1495 C CA . SER A 1 187 ? 25.657 8.548 -41.523 1.00 56.34 187 SER A CA 1
ATOM 1496 C C . SER A 1 187 ? 25.067 8.328 -42.924 1.00 56.34 187 SER A C 1
ATOM 1498 O O . SER A 1 187 ? 25.772 7.879 -43.828 1.00 56.34 187 SER A O 1
ATOM 1500 N N . THR A 1 188 ? 23.794 8.675 -43.140 1.00 53.47 188 THR A N 1
ATOM 1501 C CA . THR A 1 188 ? 23.147 8.589 -44.462 1.00 53.47 188 THR A CA 1
ATOM 1502 C C . THR A 1 188 ? 23.536 9.720 -45.412 1.00 53.47 188 THR A C 1
ATOM 1504 O O . THR A 1 188 ? 23.420 9.542 -46.621 1.00 53.47 188 THR A O 1
ATOM 1507 N N . THR A 1 189 ? 24.006 10.865 -44.913 1.00 51.66 189 THR A N 1
ATOM 1508 C CA . THR A 1 189 ? 24.395 12.019 -45.747 1.00 51.66 189 THR A CA 1
ATOM 1509 C C . THR A 1 189 ? 25.868 12.016 -46.166 1.00 51.66 189 THR A C 1
ATOM 1511 O O . THR A 1 189 ? 26.223 12.731 -47.098 1.00 51.66 189 THR A O 1
ATOM 1514 N N . VAL A 1 190 ? 26.719 11.190 -45.547 1.00 51.50 190 VAL A N 1
ATOM 1515 C CA . VAL A 1 190 ? 28.166 11.098 -45.853 1.00 51.50 190 VAL A CA 1
ATOM 1516 C C . VAL A 1 190 ? 28.499 10.028 -46.915 1.00 51.50 190 VAL A C 1
ATOM 1518 O O . VAL A 1 190 ? 29.653 9.862 -47.296 1.00 51.50 190 VAL A O 1
ATOM 1521 N N . SER A 1 191 ? 27.502 9.325 -47.460 1.00 47.97 191 SER A N 1
ATOM 1522 C CA . SER A 1 191 ? 27.701 8.368 -48.562 1.00 47.97 191 SER A CA 1
ATOM 1523 C C . SER A 1 191 ? 27.349 8.997 -49.918 1.00 47.97 191 SER A C 1
ATOM 1525 O O . SER A 1 191 ? 26.230 8.821 -50.400 1.00 47.97 191 SER A O 1
ATOM 1527 N N . LEU A 1 192 ? 28.291 9.732 -50.518 1.00 36.94 192 LEU A N 1
ATOM 1528 C CA . LEU A 1 192 ? 28.252 10.218 -51.909 1.00 36.94 192 LEU A CA 1
ATOM 1529 C C . LEU A 1 192 ? 29.621 10.047 -52.572 1.00 36.94 192 LEU A C 1
ATOM 1531 O O . LEU A 1 192 ? 30.623 10.469 -51.954 1.00 36.94 192 LEU A O 1
#